Protein AF-A0A4Q9PDJ2-F1 (afdb_monomer_lite)

Organism: NCBI:txid114155

Foldseek 3Di:
DQPDDADDPPQQDHDPDDVVVVPPDDPSVVVNCLVCVLVVQQPVDDPVLSVLVNQLSVLVSVLVVLLQDQDDDPVSLVVNLVSLVSNLVSVVCCLPPPQVVDFAWDDLVRLVVVQVVVCVVPVPDDDDSDTGTDGDCPSVDPVSVCSSCSSVCCVVPNRPPPDDPPPPPPPDDDDDDDDDDDDDDDDDDDDDDDDDD

Secondary structure (DSSP, 8-state):
-TTPPPBTTTTB----S-GGG-TT--HHHHHHHHHTSGGGTTTSS-HHHHHHHHHHHHHHHHHHHHTT-SS--HHHHHHHHHHHHHHHHHHHHIIIIIGGGS--B--HHHHHHHHHHHHHH-TT-----SPPB----GGGSHHHHTTTTHHHHHHHH--TT------------------------------------

Structure (mmCIF, N/CA/C/O backbone):
data_AF-A0A4Q9PDJ2-F1
#
_entry.id   AF-A0A4Q9PDJ2-F1
#
loop_
_atom_site.group_PDB
_atom_site.id
_atom_site.type_symbol
_atom_site.label_atom_id
_atom_site.label_alt_id
_atom_site.label_comp_id
_atom_site.label_asym_id
_atom_site.label_entity_id
_atom_site.label_seq_id
_atom_site.pdbx_PDB_ins_code
_atom_site.Cartn_x
_atom_site.Cartn_y
_atom_site.Cartn_z
_atom_site.occupancy
_atom_site.B_iso_or_equiv
_atom_site.auth_seq_id
_atom_site.auth_comp_id
_atom_site.auth_asym_id
_atom_site.auth_atom_id
_atom_site.pdbx_PDB_model_num
ATOM 1 N N . MET A 1 1 ? 5.849 -10.026 12.844 1.00 73.69 1 MET A N 1
ATOM 2 C CA . MET A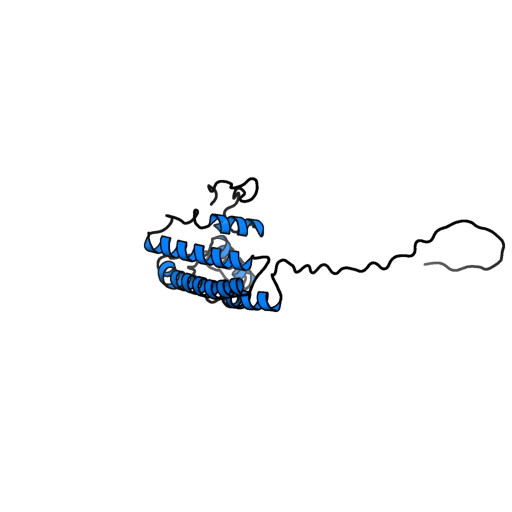 1 1 ? 7.137 -9.292 12.703 1.00 73.69 1 MET A CA 1
ATOM 3 C C . MET A 1 1 ? 8.138 -9.390 13.869 1.00 73.69 1 MET A C 1
ATOM 5 O O . MET A 1 1 ? 9.275 -9.688 13.561 1.00 73.69 1 MET A O 1
ATOM 9 N N . ARG A 1 2 ? 7.842 -9.195 15.174 1.00 77.25 2 ARG A N 1
ATOM 10 C CA . ARG A 1 2 ? 8.907 -9.245 16.233 1.00 77.25 2 ARG A CA 1
ATOM 11 C C . ARG A 1 2 ? 9.742 -10.546 16.314 1.00 77.25 2 ARG A C 1
ATOM 13 O O . ARG A 1 2 ? 10.834 -10.524 16.876 1.00 77.25 2 ARG A O 1
ATOM 20 N N . ARG A 1 3 ? 9.218 -11.664 15.795 1.00 78.81 3 ARG A N 1
ATOM 21 C CA . ARG A 1 3 ? 9.903 -12.969 15.668 1.00 78.81 3 ARG A CA 1
ATOM 22 C C . ARG A 1 3 ? 10.567 -13.198 14.295 1.00 78.81 3 ARG A C 1
ATOM 24 O O . ARG A 1 3 ? 11.132 -14.261 14.089 1.00 78.81 3 ARG A O 1
ATOM 31 N N . MET A 1 4 ? 10.482 -12.240 13.368 1.00 78.94 4 MET A N 1
ATOM 32 C CA . MET A 1 4 ? 11.114 -12.336 12.048 1.00 78.94 4 MET A CA 1
ATOM 33 C C . MET A 1 4 ? 12.642 -12.391 12.231 1.00 78.94 4 MET A C 1
ATOM 35 O O . MET A 1 4 ? 13.174 -11.528 12.942 1.00 78.94 4 MET A O 1
ATOM 39 N N . PRO A 1 5 ? 13.346 -13.382 11.656 1.00 75.94 5 PRO A N 1
ATOM 40 C CA . PRO A 1 5 ? 14.799 -13.453 11.741 1.00 75.94 5 PRO A CA 1
ATOM 41 C C . PRO A 1 5 ? 15.466 -12.293 10.990 1.00 75.94 5 PRO A C 1
ATOM 43 O O . PRO A 1 5 ? 14.878 -11.651 10.119 1.00 75.94 5 PRO A O 1
ATOM 46 N N . THR A 1 6 ? 16.715 -12.011 11.350 1.00 78.50 6 THR A N 1
ATOM 47 C CA . THR A 1 6 ? 17.554 -11.022 10.663 1.00 78.50 6 THR A CA 1
ATOM 48 C C . THR A 1 6 ? 18.155 -11.618 9.395 1.00 78.50 6 THR A C 1
ATOM 50 O O . THR A 1 6 ? 18.742 -12.697 9.457 1.00 78.50 6 THR A O 1
ATOM 53 N N . PHE A 1 7 ? 18.075 -10.900 8.274 1.00 71.81 7 PHE A N 1
ATOM 54 C CA . PHE A 1 7 ? 18.580 -11.354 6.974 1.00 71.81 7 PHE A CA 1
ATOM 55 C C . PHE A 1 7 ? 19.683 -10.443 6.425 1.00 71.81 7 PHE A C 1
ATOM 57 O O . PHE A 1 7 ? 19.578 -9.210 6.431 1.00 71.81 7 PHE A O 1
ATOM 64 N N . GLY A 1 8 ? 20.727 -11.078 5.885 1.00 69.56 8 GLY A N 1
ATOM 65 C CA . GLY A 1 8 ? 21.950 -10.413 5.439 1.00 69.56 8 GLY A CA 1
ATOM 66 C C . GLY A 1 8 ? 22.776 -9.856 6.604 1.00 69.56 8 GLY A C 1
ATOM 67 O O . GLY A 1 8 ? 22.317 -9.788 7.741 1.00 69.56 8 GLY A O 1
ATOM 68 N N . ARG A 1 9 ? 24.014 -9.431 6.324 1.00 63.12 9 ARG A N 1
ATOM 69 C CA . ARG A 1 9 ? 24.933 -8.953 7.375 1.00 63.12 9 ARG A CA 1
ATOM 70 C C . ARG A 1 9 ? 24.517 -7.616 8.002 1.00 63.12 9 ARG A C 1
ATOM 72 O O . ARG A 1 9 ? 25.015 -7.290 9.071 1.00 63.12 9 ARG A O 1
ATOM 79 N N . ASP A 1 10 ? 23.617 -6.870 7.351 1.00 62.50 10 ASP A N 1
ATOM 80 C CA . ASP A 1 10 ? 23.038 -5.642 7.918 1.00 62.50 10 ASP A CA 1
ATOM 81 C C . ASP A 1 10 ? 21.692 -5.174 7.301 1.00 62.50 10 ASP A C 1
ATOM 83 O O . ASP A 1 10 ? 21.188 -4.108 7.655 1.00 62.50 10 ASP A O 1
ATOM 87 N N . ARG A 1 11 ? 21.095 -5.926 6.353 1.00 68.94 11 ARG A N 1
ATOM 88 C CA . ARG A 1 11 ? 19.958 -5.437 5.537 1.00 68.94 11 ARG A CA 1
ATOM 89 C C . ARG A 1 11 ? 18.618 -5.479 6.278 1.00 68.94 11 ARG A C 1
ATOM 91 O O . ARG A 1 11 ? 17.866 -4.513 6.204 1.00 68.94 11 ARG A O 1
ATOM 98 N N . ILE A 1 12 ? 18.313 -6.571 6.981 1.00 75.69 12 ILE A N 1
ATOM 99 C CA . ILE A 1 12 ? 17.073 -6.713 7.758 1.00 75.69 12 ILE A CA 1
ATOM 100 C C . ILE A 1 12 ? 17.442 -6.892 9.229 1.00 75.69 12 ILE A C 1
ATOM 102 O O . ILE A 1 12 ? 17.858 -7.969 9.659 1.00 75.69 12 ILE A O 1
ATOM 106 N N . ARG A 1 13 ? 17.319 -5.804 9.994 1.00 74.88 13 ARG A N 1
ATOM 107 C CA . ARG A 1 13 ? 17.637 -5.745 11.428 1.00 74.88 13 ARG A CA 1
ATOM 108 C C . ARG A 1 13 ? 16.438 -6.171 12.285 1.00 74.88 13 ARG A C 1
ATOM 110 O O . ARG A 1 13 ? 15.293 -6.138 11.846 1.00 74.88 13 ARG A O 1
ATOM 117 N N . ARG A 1 14 ? 16.701 -6.560 13.537 1.00 76.50 14 ARG A N 1
ATOM 118 C CA . ARG A 1 14 ? 15.672 -7.035 14.477 1.00 76.50 14 ARG A CA 1
ATOM 119 C C . ARG A 1 14 ? 14.636 -5.942 14.772 1.00 76.50 14 ARG A C 1
ATOM 121 O O . ARG A 1 14 ? 14.984 -4.870 15.262 1.00 76.50 14 ARG A O 1
ATOM 128 N N . PHE A 1 15 ? 13.356 -6.249 14.573 1.00 77.75 15 PHE A N 1
ATOM 129 C CA . PHE A 1 15 ? 12.250 -5.346 14.901 1.00 77.75 15 PHE A CA 1
ATOM 130 C C . PHE A 1 15 ? 12.016 -5.261 16.421 1.00 77.75 15 PHE A C 1
ATOM 132 O O . PHE A 1 15 ? 11.252 -6.036 16.997 1.00 77.75 15 PHE A O 1
ATOM 139 N N . TRP A 1 16 ? 12.687 -4.313 17.083 1.00 70.00 16 TRP A N 1
ATOM 140 C CA . TRP A 1 16 ? 12.614 -4.106 18.539 1.00 70.00 16 TRP A CA 1
ATOM 141 C C . TRP A 1 16 ? 11.273 -3.549 19.036 1.00 70.00 16 TRP A C 1
ATOM 143 O O . TRP A 1 16 ? 10.887 -3.775 20.184 1.00 70.00 16 TRP A O 1
ATOM 153 N N . HIS A 1 17 ? 10.563 -2.791 18.203 1.00 74.44 17 HIS A N 1
ATOM 154 C CA . HIS A 1 17 ? 9.313 -2.129 18.575 1.00 74.44 17 HIS A CA 1
ATOM 155 C C . HIS A 1 17 ? 8.079 -2.892 18.072 1.00 74.44 17 HIS A C 1
ATOM 157 O O . HIS A 1 17 ? 8.168 -3.919 17.403 1.00 74.44 17 HIS A O 1
ATOM 163 N N . ASP A 1 18 ? 6.892 -2.451 18.485 1.00 78.06 18 ASP A N 1
ATOM 164 C CA . ASP A 1 18 ? 5.643 -2.938 17.898 1.00 78.06 18 ASP A CA 1
ATOM 165 C C . ASP A 1 18 ? 5.356 -2.166 16.603 1.00 78.06 18 ASP A C 1
ATOM 167 O O . ASP A 1 18 ? 5.119 -0.956 16.640 1.00 78.06 18 ASP A O 1
ATOM 171 N N . VAL A 1 19 ? 5.372 -2.877 15.475 1.00 78.69 19 VAL A N 1
ATOM 172 C CA . VAL A 1 19 ? 5.123 -2.338 14.130 1.00 78.69 19 VAL A CA 1
ATOM 173 C C . VAL A 1 19 ? 3.732 -1.704 14.028 1.00 78.69 19 VAL A C 1
ATOM 175 O O . VAL A 1 19 ? 3.587 -0.644 13.422 1.00 78.69 19 VAL A O 1
ATOM 178 N N . SER A 1 20 ? 2.725 -2.282 14.694 1.00 76.56 20 SER A N 1
ATOM 179 C CA . SER A 1 20 ? 1.362 -1.735 14.706 1.00 76.56 20 SER A CA 1
ATOM 180 C C . SER A 1 20 ? 1.287 -0.380 15.421 1.00 76.56 20 SER A C 1
ATOM 182 O O . SER A 1 20 ? 0.503 0.484 15.036 1.00 76.56 20 SER A O 1
ATOM 184 N N . SER A 1 21 ? 2.159 -0.149 16.410 1.00 76.81 21 SER A N 1
ATOM 185 C CA . SER A 1 21 ? 2.186 1.095 17.189 1.00 76.81 21 SER A CA 1
ATOM 186 C C . SER A 1 21 ? 2.774 2.293 16.435 1.00 76.81 21 SER A C 1
ATOM 188 O O . SER A 1 21 ? 2.533 3.432 16.836 1.00 76.81 21 SER A O 1
ATOM 190 N N . ARG A 1 22 ? 3.570 2.044 15.381 1.00 73.25 22 ARG A N 1
ATOM 191 C CA . ARG A 1 22 ? 4.246 3.038 14.518 1.00 73.25 22 ARG A CA 1
ATOM 192 C C . ARG A 1 22 ? 5.061 4.125 15.252 1.00 73.25 22 ARG A C 1
ATOM 194 O O . ARG A 1 22 ? 5.320 5.196 14.707 1.00 73.25 22 ARG A O 1
ATOM 201 N N . LYS A 1 23 ? 5.496 3.869 16.491 1.00 77.25 23 LYS A N 1
ATOM 202 C CA . LYS A 1 23 ? 6.283 4.818 17.302 1.00 77.25 23 LYS A CA 1
ATOM 203 C C . LYS A 1 23 ? 7.769 4.770 16.934 1.00 77.25 23 LYS A C 1
ATOM 205 O O . LYS A 1 23 ? 8.359 3.695 16.938 1.00 77.25 23 LYS A O 1
ATOM 210 N N . ARG A 1 24 ? 8.375 5.950 16.729 1.00 72.81 24 ARG A N 1
ATOM 211 C CA . ARG A 1 24 ? 9.826 6.154 16.501 1.00 72.81 24 ARG A CA 1
ATOM 212 C C . ARG A 1 24 ? 10.408 5.377 15.302 1.00 72.81 24 ARG A C 1
ATOM 214 O O . ARG A 1 24 ? 11.541 4.920 15.370 1.00 72.81 24 ARG A O 1
ATOM 221 N N . LEU A 1 25 ? 9.643 5.246 14.218 1.00 79.31 25 LEU A N 1
ATOM 222 C CA . LEU A 1 25 ? 10.113 4.635 12.970 1.00 79.31 25 LEU A CA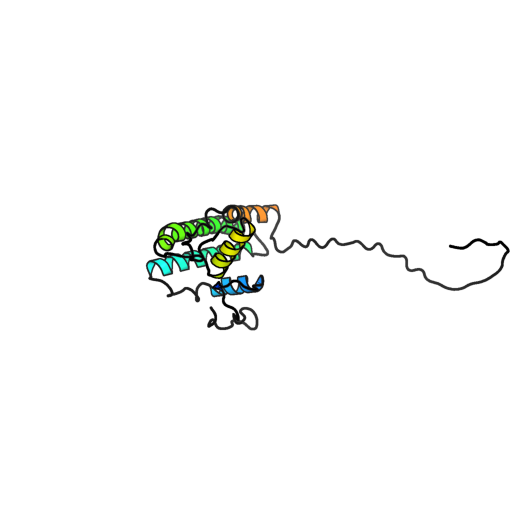 1
ATOM 223 C C . LEU A 1 25 ? 10.933 5.628 12.134 1.00 79.31 25 LEU A C 1
ATOM 225 O O . LEU A 1 25 ? 10.476 6.744 11.879 1.00 79.31 25 LEU A O 1
ATOM 229 N N . ALA A 1 26 ? 12.104 5.206 11.666 1.00 80.31 26 ALA A N 1
ATOM 230 C CA . ALA A 1 26 ? 12.892 5.883 10.642 1.00 80.31 26 ALA A CA 1
ATOM 231 C C . ALA A 1 26 ? 12.537 5.361 9.235 1.00 80.31 26 ALA A C 1
ATOM 233 O O . ALA A 1 26 ? 11.981 4.275 9.083 1.00 80.31 26 ALA A O 1
ATOM 234 N N . ALA A 1 27 ? 12.922 6.091 8.181 1.00 75.62 27 ALA A N 1
ATOM 235 C CA . ALA A 1 27 ? 12.670 5.691 6.788 1.00 75.62 27 ALA A CA 1
ATOM 236 C C . ALA A 1 27 ? 13.175 4.267 6.454 1.00 75.62 27 ALA A C 1
ATOM 238 O O . ALA A 1 27 ? 12.505 3.520 5.746 1.00 75.62 27 ALA A O 1
ATOM 239 N N . ARG A 1 28 ? 14.317 3.861 7.032 1.00 77.81 28 ARG A N 1
ATOM 240 C CA . ARG A 1 28 ? 14.905 2.520 6.846 1.00 77.81 28 ARG A CA 1
ATOM 241 C C . ARG A 1 28 ? 14.057 1.393 7.451 1.00 77.81 28 ARG A C 1
ATOM 243 O O . ARG A 1 28 ? 14.111 0.271 6.960 1.00 77.81 28 ARG A O 1
ATOM 250 N N . ASP A 1 29 ? 13.271 1.679 8.491 1.00 82.38 29 ASP A N 1
ATOM 251 C CA . ASP A 1 29 ? 12.411 0.672 9.123 1.00 82.38 29 ASP A CA 1
ATOM 252 C C . ASP A 1 29 ? 11.228 0.323 8.210 1.00 82.38 29 ASP A C 1
ATOM 254 O O . ASP A 1 29 ? 10.851 -0.841 8.116 1.00 82.38 29 ASP A O 1
ATOM 258 N N . TYR A 1 30 ? 10.693 1.307 7.473 1.00 80.25 30 TYR A N 1
ATOM 259 C CA . TYR A 1 30 ? 9.653 1.079 6.464 1.00 80.25 30 TYR A CA 1
ATOM 260 C C . TYR A 1 30 ? 10.153 0.213 5.300 1.00 80.25 30 TYR A C 1
ATOM 262 O O . TYR A 1 30 ? 9.441 -0.693 4.878 1.00 80.25 30 TYR A O 1
ATOM 270 N N . GLU A 1 31 ? 11.388 0.421 4.835 1.00 81.12 31 GLU A N 1
ATOM 271 C CA . GLU A 1 31 ? 12.023 -0.469 3.854 1.00 81.12 31 GLU A CA 1
ATOM 272 C C . GLU A 1 31 ? 12.166 -1.903 4.392 1.00 81.12 31 GLU A C 1
ATOM 274 O O . GLU A 1 31 ? 11.792 -2.857 3.712 1.00 81.12 31 GLU A O 1
ATOM 279 N N . ALA A 1 32 ? 12.623 -2.070 5.637 1.00 83.31 32 ALA A N 1
ATOM 280 C CA . ALA A 1 32 ? 12.712 -3.388 6.262 1.00 83.31 32 ALA A CA 1
ATOM 281 C C . ALA A 1 32 ? 11.331 -4.056 6.445 1.00 83.31 32 ALA A C 1
ATOM 283 O O . ALA A 1 32 ? 11.226 -5.275 6.294 1.00 83.31 32 ALA A O 1
ATOM 284 N N . PHE A 1 33 ? 10.265 -3.293 6.721 1.00 85.19 33 PHE A N 1
ATOM 285 C CA . PHE A 1 33 ? 8.898 -3.827 6.736 1.00 85.19 33 PHE A CA 1
ATOM 286 C C . PHE A 1 33 ? 8.462 -4.296 5.351 1.00 85.19 33 PHE A C 1
ATOM 288 O O . PHE A 1 33 ? 7.988 -5.420 5.249 1.00 85.19 33 PHE A O 1
ATOM 295 N N . LEU A 1 34 ? 8.658 -3.495 4.297 1.00 82.06 34 LEU A N 1
ATOM 296 C CA . LEU A 1 34 ? 8.269 -3.858 2.927 1.00 82.06 34 LEU A CA 1
ATOM 297 C C . LEU A 1 34 ? 8.963 -5.144 2.455 1.00 82.06 34 LEU A C 1
ATOM 299 O O . LEU A 1 34 ? 8.301 -6.029 1.926 1.00 82.06 34 LEU A O 1
ATOM 303 N N . ILE A 1 35 ? 10.261 -5.308 2.732 1.00 82.50 35 ILE A N 1
ATOM 304 C CA . ILE A 1 35 ? 11.008 -6.528 2.369 1.00 82.50 35 ILE A CA 1
ATOM 305 C C . ILE A 1 35 ? 10.530 -7.763 3.168 1.00 82.50 35 ILE A C 1
ATOM 307 O O . ILE A 1 35 ? 10.692 -8.891 2.715 1.00 82.50 35 ILE A O 1
ATOM 311 N N . THR A 1 36 ? 9.929 -7.577 4.349 1.00 86.38 36 THR A N 1
ATOM 312 C CA . THR A 1 36 ? 9.467 -8.677 5.224 1.00 86.38 36 THR A CA 1
ATOM 313 C C . THR A 1 36 ? 7.946 -8.824 5.300 1.00 86.38 36 THR A C 1
ATOM 315 O O . THR A 1 36 ? 7.458 -9.572 6.148 1.00 86.38 36 THR A O 1
ATOM 318 N N . ILE A 1 37 ? 7.183 -8.117 4.457 1.00 86.81 37 ILE A N 1
ATOM 319 C CA . ILE A 1 37 ? 5.728 -8.013 4.622 1.00 86.81 37 ILE A CA 1
ATOM 320 C C . ILE A 1 37 ? 5.006 -9.313 4.250 1.00 86.81 37 ILE A C 1
ATOM 322 O O . ILE A 1 37 ? 4.190 -9.780 5.036 1.00 86.81 37 ILE A O 1
ATOM 326 N N . MET A 1 38 ? 5.359 -9.940 3.124 1.00 87.50 38 MET A N 1
ATOM 327 C CA . MET A 1 38 ? 4.703 -11.158 2.626 1.00 87.50 38 MET A CA 1
ATOM 328 C C . MET A 1 38 ? 4.811 -12.338 3.621 1.00 87.50 38 MET A C 1
ATOM 330 O O . MET A 1 38 ? 3.774 -12.738 4.148 1.00 87.50 38 MET A O 1
ATOM 334 N N . PRO A 1 39 ? 6.010 -12.804 4.044 1.00 87.56 39 PRO A N 1
ATOM 335 C CA . PRO A 1 39 ? 6.142 -13.891 5.031 1.00 87.56 39 PRO A CA 1
ATOM 336 C C . PRO A 1 39 ? 5.763 -13.481 6.472 1.00 87.56 39 PRO A C 1
ATOM 338 O O . PRO A 1 39 ? 6.012 -14.216 7.428 1.00 87.56 39 PRO A O 1
ATOM 341 N N . ALA A 1 40 ? 5.225 -12.273 6.677 1.00 87.19 40 ALA A N 1
ATOM 342 C CA . ALA A 1 40 ? 4.627 -11.848 7.942 1.00 87.19 40 ALA A CA 1
ATOM 343 C C . ALA A 1 40 ? 3.086 -11.869 7.928 1.00 87.19 40 ALA A C 1
ATOM 345 O O . ALA A 1 40 ? 2.501 -11.621 8.986 1.00 87.19 40 ALA A O 1
ATOM 346 N N . TYR A 1 41 ? 2.474 -12.125 6.766 1.00 86.31 41 TYR A N 1
ATOM 347 C CA . TYR A 1 41 ? 1.026 -12.200 6.539 1.00 86.31 41 TYR A CA 1
ATOM 348 C C . TYR A 1 41 ? 0.580 -13.527 5.904 1.00 86.31 41 TYR A C 1
ATOM 350 O O . TYR A 1 41 ? -0.580 -13.869 6.052 1.00 86.31 41 TYR A O 1
ATOM 358 N N . GLU A 1 42 ? 1.477 -14.273 5.257 1.00 87.94 42 GLU A N 1
ATOM 359 C CA . GLU A 1 42 ? 1.238 -15.631 4.745 1.00 87.94 42 GLU A CA 1
ATOM 360 C C . GLU A 1 42 ? 0.657 -16.564 5.829 1.00 87.94 42 GLU A C 1
ATOM 362 O O . GLU A 1 42 ? 1.267 -16.759 6.887 1.00 87.94 42 GLU A O 1
ATOM 367 N N . GLY A 1 43 ? -0.528 -17.127 5.574 1.00 86.62 43 GLY A N 1
ATOM 368 C CA . GLY A 1 43 ? -1.245 -18.015 6.492 1.00 86.62 43 GLY A CA 1
ATOM 369 C C . GLY A 1 43 ? -1.791 -17.332 7.753 1.00 86.62 43 GLY A C 1
ATOM 370 O O . GLY A 1 43 ? -1.954 -17.994 8.781 1.00 86.62 43 GLY A O 1
ATOM 371 N N . LEU A 1 44 ? -2.028 -16.016 7.718 1.00 89.38 44 LEU A N 1
ATOM 372 C CA . LEU A 1 44 ? -2.550 -15.240 8.851 1.00 89.38 44 LEU A CA 1
ATOM 373 C C . LEU A 1 44 ? -4.080 -15.108 8.830 1.00 89.38 44 LEU A C 1
ATOM 375 O O . LEU A 1 44 ? -4.680 -14.869 9.882 1.00 89.38 44 LEU A O 1
ATOM 379 N N . LEU A 1 45 ? -4.698 -15.218 7.653 1.00 89.12 45 LEU A N 1
ATOM 380 C CA . LEU A 1 45 ? -6.132 -15.050 7.421 1.00 89.12 45 LEU A CA 1
ATOM 381 C C . LEU A 1 45 ? -6.762 -16.332 6.854 1.00 89.12 45 LEU A C 1
ATOM 383 O O . LEU A 1 45 ? -6.080 -17.295 6.506 1.00 89.12 45 LEU A O 1
ATOM 387 N N . ASP A 1 46 ? -8.090 -16.339 6.748 1.00 90.12 46 ASP A N 1
ATOM 388 C CA . ASP A 1 46 ? -8.807 -17.387 6.024 1.00 90.12 46 ASP A CA 1
ATOM 389 C C . ASP A 1 46 ? -8.419 -17.351 4.537 1.00 90.12 46 ASP A C 1
ATOM 391 O O . ASP A 1 46 ? -8.314 -16.275 3.949 1.00 90.12 46 ASP A O 1
ATOM 395 N N . LEU A 1 47 ? -8.253 -18.519 3.907 1.00 84.56 47 LEU A N 1
ATOM 396 C CA . LEU A 1 47 ? -7.693 -18.687 2.553 1.00 84.56 47 LEU A CA 1
ATOM 397 C C . LEU A 1 47 ? -8.116 -17.634 1.489 1.00 84.56 47 LEU A C 1
ATOM 399 O O . LEU A 1 47 ? -7.227 -17.108 0.817 1.00 84.56 47 LEU A O 1
ATOM 403 N N . PRO A 1 48 ? -9.409 -17.274 1.305 1.00 85.50 48 PRO A N 1
ATOM 404 C CA . PRO A 1 48 ? -9.802 -16.269 0.307 1.00 85.50 48 PRO A CA 1
ATOM 405 C C . PRO A 1 48 ? -9.403 -14.823 0.664 1.00 85.50 48 PRO A C 1
ATOM 407 O O . PRO A 1 48 ? -9.317 -13.976 -0.225 1.00 85.50 48 PRO A O 1
ATOM 410 N N . ASP A 1 49 ? -9.194 -14.508 1.944 1.00 90.75 49 ASP A N 1
ATOM 411 C CA . ASP A 1 49 ? -8.637 -13.223 2.386 1.00 90.75 49 ASP A CA 1
ATOM 412 C C . ASP A 1 49 ? -7.106 -13.228 2.371 1.00 90.75 49 ASP A C 1
ATOM 414 O O . ASP A 1 49 ? -6.508 -12.224 1.989 1.00 90.75 49 ASP A O 1
ATOM 418 N N . ASP A 1 50 ? -6.478 -14.351 2.728 1.00 92.38 50 ASP A N 1
ATOM 419 C CA . ASP A 1 50 ? -5.019 -14.502 2.738 1.00 92.38 50 ASP A CA 1
ATOM 420 C C . ASP A 1 50 ? -4.434 -14.287 1.333 1.00 92.38 50 ASP A C 1
ATOM 422 O O . ASP A 1 50 ? -3.542 -13.457 1.163 1.00 92.38 50 ASP A O 1
ATOM 426 N N . GLN A 1 51 ? -5.031 -14.907 0.303 1.00 92.38 51 GLN A N 1
ATOM 427 C CA . GLN A 1 51 ? -4.659 -14.676 -1.100 1.00 92.38 51 GLN A CA 1
ATOM 428 C C . GLN A 1 51 ? -4.868 -13.211 -1.519 1.00 92.38 51 GLN A C 1
ATOM 430 O O . GLN A 1 51 ? -3.959 -12.590 -2.063 1.00 92.38 51 GLN A O 1
ATOM 435 N N . THR A 1 52 ? -6.028 -12.621 -1.200 1.00 94.00 52 THR A N 1
ATOM 436 C CA . THR A 1 52 ? -6.343 -11.222 -1.561 1.00 94.00 52 THR A CA 1
ATOM 437 C C . THR A 1 52 ? -5.357 -10.235 -0.918 1.00 94.00 52 THR A C 1
ATOM 439 O O . THR A 1 52 ? -5.018 -9.205 -1.506 1.00 94.00 52 THR A O 1
ATOM 442 N N . VAL A 1 53 ? -4.869 -10.540 0.288 1.00 93.81 53 VAL A N 1
ATOM 443 C CA . VAL A 1 53 ? -3.827 -9.765 0.970 1.00 93.81 53 VAL A CA 1
ATOM 444 C C . VAL A 1 53 ? -2.437 -10.054 0.397 1.00 93.81 53 VAL A C 1
ATOM 446 O O . VAL A 1 53 ? -1.660 -9.113 0.249 1.00 93.81 53 VAL A O 1
ATOM 449 N N . ALA A 1 54 ? -2.117 -11.295 0.028 1.00 93.25 54 ALA A N 1
ATOM 450 C CA . ALA A 1 54 ? -0.851 -11.643 -0.617 1.00 93.25 54 ALA A CA 1
ATOM 451 C C . ALA A 1 54 ? -0.681 -10.925 -1.969 1.00 93.25 54 ALA A C 1
ATOM 453 O O . ALA A 1 54 ? 0.352 -10.288 -2.185 1.00 93.25 54 ALA A O 1
ATOM 454 N N . ASP A 1 55 ? -1.712 -10.934 -2.819 1.00 93.94 55 ASP A N 1
ATOM 455 C CA . ASP A 1 55 ? -1.729 -10.255 -4.122 1.00 93.94 55 ASP A CA 1
ATOM 456 C C . ASP A 1 55 ? -1.575 -8.731 -3.961 1.00 93.94 55 ASP A C 1
ATOM 458 O O . ASP A 1 55 ? -0.752 -8.093 -4.620 1.00 93.94 55 ASP A O 1
ATOM 462 N N . LEU A 1 56 ? -2.305 -8.141 -3.005 1.00 94.81 56 LEU A N 1
ATOM 463 C CA . LEU A 1 56 ? -2.169 -6.732 -2.627 1.00 94.81 56 LEU A CA 1
ATOM 464 C C . LEU A 1 56 ? -0.743 -6.382 -2.172 1.00 94.81 56 LEU A C 1
ATOM 466 O O . LEU A 1 56 ? -0.202 -5.341 -2.556 1.00 94.81 56 LEU A O 1
ATOM 470 N N . LEU A 1 57 ? -0.148 -7.210 -1.312 1.00 93.56 57 LEU A N 1
ATOM 471 C CA . LEU A 1 57 ? 1.198 -6.985 -0.791 1.00 93.56 57 LEU A CA 1
ATOM 472 C C . LEU A 1 57 ? 2.259 -7.140 -1.884 1.00 93.56 57 LEU A C 1
ATOM 474 O O . LEU A 1 57 ? 3.226 -6.375 -1.884 1.00 93.56 57 LEU A O 1
ATOM 478 N N . PHE A 1 58 ? 2.058 -8.069 -2.820 1.00 93.81 58 PHE A N 1
ATOM 479 C CA . PHE A 1 58 ? 2.904 -8.236 -3.994 1.00 93.81 58 PHE A CA 1
ATOM 480 C C . PHE A 1 58 ? 2.857 -6.998 -4.897 1.00 93.81 58 PHE A C 1
ATOM 482 O O . PHE A 1 58 ? 3.907 -6.413 -5.154 1.00 93.81 58 PHE A O 1
ATOM 489 N N . GLU A 1 59 ? 1.674 -6.522 -5.304 1.00 95.25 59 GLU A N 1
ATOM 490 C CA . GLU A 1 59 ? 1.578 -5.351 -6.192 1.00 95.25 59 GLU A CA 1
ATOM 491 C C . GLU A 1 59 ? 2.069 -4.053 -5.534 1.00 95.25 59 GLU A C 1
ATOM 493 O O . GLU A 1 59 ? 2.718 -3.231 -6.182 1.00 95.25 59 GLU A O 1
ATOM 498 N N . LEU A 1 60 ? 1.857 -3.878 -4.224 1.00 92.81 60 LEU A N 1
ATOM 499 C CA . LEU A 1 60 ? 2.455 -2.767 -3.473 1.00 92.81 60 LEU A CA 1
ATOM 500 C C . LEU A 1 60 ? 3.990 -2.842 -3.430 1.00 92.81 60 LEU A C 1
ATOM 502 O O . LEU A 1 60 ? 4.659 -1.810 -3.535 1.00 92.81 60 LEU A O 1
ATOM 506 N N . ALA A 1 61 ? 4.561 -4.040 -3.272 1.00 92.00 61 ALA A N 1
ATOM 507 C CA . ALA A 1 61 ? 6.008 -4.241 -3.281 1.00 92.00 61 ALA A CA 1
ATOM 508 C C . ALA A 1 61 ? 6.606 -4.051 -4.686 1.00 92.00 61 ALA A C 1
ATOM 510 O O . ALA A 1 61 ? 7.648 -3.407 -4.814 1.00 92.00 61 ALA A O 1
ATOM 511 N N . ASN A 1 62 ? 5.925 -4.544 -5.723 1.00 93.31 62 ASN A N 1
ATOM 512 C CA . ASN A 1 62 ? 6.259 -4.382 -7.138 1.00 93.31 62 ASN A CA 1
ATOM 513 C C . ASN A 1 62 ? 6.280 -2.893 -7.530 1.00 93.31 62 ASN A C 1
ATOM 515 O O . ASN A 1 62 ? 7.307 -2.369 -7.967 1.00 93.31 62 ASN A O 1
ATOM 519 N N . TRP A 1 63 ? 5.193 -2.168 -7.240 1.00 94.44 63 TRP A N 1
ATOM 520 C CA . TRP A 1 63 ? 5.094 -0.725 -7.470 1.00 94.44 63 TRP A CA 1
ATOM 521 C C . TRP A 1 63 ? 6.204 0.053 -6.752 1.00 94.44 63 TRP A C 1
ATOM 523 O O . TRP A 1 63 ? 6.871 0.889 -7.358 1.00 94.44 63 TRP A O 1
ATOM 533 N N . HIS A 1 64 ? 6.458 -0.250 -5.474 1.00 91.25 64 HIS A N 1
ATOM 534 C CA . HIS A 1 64 ? 7.511 0.412 -4.701 1.00 91.25 64 HIS A CA 1
ATOM 535 C C . HIS A 1 64 ? 8.929 0.066 -5.195 1.00 91.25 64 HIS A C 1
ATOM 537 O O . HIS A 1 64 ? 9.825 0.906 -5.110 1.00 91.25 64 HIS A O 1
ATOM 543 N N . ALA A 1 65 ? 9.161 -1.146 -5.708 1.00 91.31 65 ALA A N 1
ATOM 544 C CA . ALA A 1 65 ? 10.445 -1.526 -6.295 1.00 91.31 65 ALA A CA 1
ATOM 545 C C . ALA A 1 65 ? 10.736 -0.715 -7.567 1.00 91.31 65 ALA A C 1
ATOM 547 O O . ALA A 1 65 ? 11.833 -0.172 -7.699 1.00 91.31 65 ALA A O 1
ATOM 548 N N . LEU A 1 66 ? 9.736 -0.563 -8.443 1.00 93.06 66 LEU A N 1
ATOM 549 C CA . LEU A 1 66 ? 9.817 0.273 -9.645 1.00 93.06 66 LEU A CA 1
ATOM 550 C C . LEU A 1 66 ? 9.996 1.757 -9.290 1.00 93.06 66 LEU A C 1
ATOM 552 O O . LEU A 1 66 ? 10.897 2.401 -9.816 1.00 93.06 66 LEU A O 1
ATOM 556 N N . ALA A 1 67 ? 9.231 2.275 -8.322 1.00 91.19 67 ALA A N 1
ATOM 557 C CA . ALA A 1 67 ? 9.341 3.652 -7.825 1.00 91.19 67 ALA A CA 1
ATOM 558 C C . ALA A 1 67 ? 10.702 3.993 -7.174 1.00 91.19 67 ALA A C 1
ATOM 560 O O . ALA A 1 67 ? 10.976 5.161 -6.894 1.00 91.19 67 ALA A O 1
ATOM 561 N N . LYS A 1 68 ? 11.536 2.983 -6.885 1.00 88.00 68 LYS A N 1
ATOM 562 C CA . LYS A 1 68 ? 12.858 3.114 -6.251 1.00 88.00 68 LYS A CA 1
ATOM 563 C C . LYS A 1 68 ? 14.024 2.874 -7.226 1.00 88.00 68 LYS A C 1
ATOM 565 O O . LYS A 1 68 ? 15.184 2.898 -6.805 1.00 88.00 68 LYS A O 1
ATOM 570 N N . LEU A 1 69 ? 13.762 2.645 -8.515 1.00 90.94 69 LEU A N 1
ATOM 571 C CA . LEU A 1 69 ? 14.830 2.494 -9.502 1.00 90.94 69 LEU A CA 1
ATOM 572 C C . LEU A 1 69 ? 15.609 3.809 -9.671 1.00 90.94 69 LEU A C 1
ATOM 574 O O . LEU A 1 69 ? 15.044 4.885 -9.839 1.00 90.94 69 LEU A O 1
ATOM 578 N N . ARG A 1 70 ? 16.942 3.709 -9.649 1.00 89.38 70 ARG A N 1
ATOM 579 C CA . ARG A 1 70 ? 17.863 4.848 -9.851 1.00 89.38 70 ARG A CA 1
ATOM 580 C C . ARG A 1 70 ? 18.067 5.225 -11.316 1.00 89.38 70 ARG A C 1
ATOM 582 O O . ARG A 1 70 ? 18.695 6.231 -11.624 1.00 89.38 70 ARG A O 1
ATOM 589 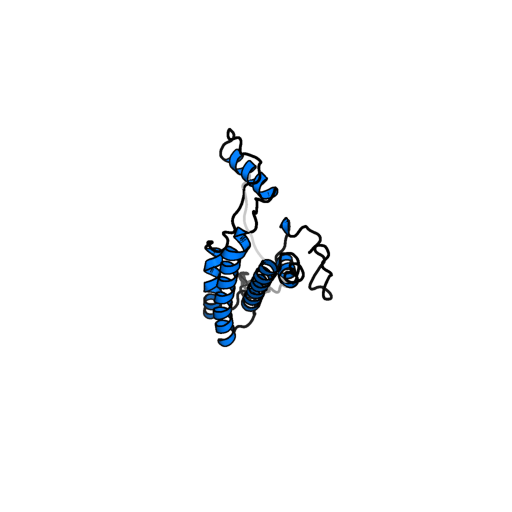N N . LEU A 1 71 ? 17.593 4.370 -12.212 1.00 90.81 71 LEU A N 1
ATOM 590 C CA . LEU A 1 71 ? 17.646 4.531 -13.651 1.00 90.81 71 LEU A CA 1
ATOM 591 C C . LEU A 1 71 ? 16.343 3.970 -14.200 1.00 90.81 71 LEU A C 1
ATOM 593 O O . LEU A 1 71 ? 16.015 2.813 -13.939 1.00 90.81 71 LEU A O 1
ATOM 597 N N . HIS A 1 72 ? 15.630 4.793 -14.956 1.00 93.75 72 HIS A N 1
ATOM 598 C CA . HIS A 1 72 ? 14.467 4.377 -15.717 1.00 93.75 72 HIS A CA 1
ATOM 599 C C . HIS A 1 72 ? 14.797 4.430 -17.209 1.00 93.75 72 HIS A C 1
ATOM 601 O O . HIS A 1 72 ? 15.438 5.365 -17.685 1.00 93.75 72 HIS A O 1
ATOM 607 N N . THR A 1 73 ? 14.342 3.417 -17.933 1.00 94.19 73 THR A N 1
ATOM 608 C CA . THR A 1 73 ? 14.191 3.410 -19.392 1.00 94.19 73 THR A CA 1
ATOM 609 C C . THR A 1 73 ? 12.707 3.486 -19.747 1.00 94.19 73 THR A C 1
ATOM 611 O O . THR A 1 73 ? 11.861 3.186 -18.900 1.00 94.19 73 THR A O 1
ATOM 614 N N . GLU A 1 74 ? 12.391 3.807 -21.003 1.00 94.38 74 GLU A N 1
ATOM 615 C CA . GLU A 1 74 ? 11.032 3.775 -21.574 1.00 94.38 74 GLU A CA 1
ATOM 616 C C . GLU A 1 74 ? 10.277 2.495 -21.165 1.00 94.38 74 GLU A C 1
ATOM 618 O O . GLU A 1 74 ? 9.237 2.560 -20.515 1.00 94.38 74 GLU A O 1
ATOM 623 N N . VAL A 1 75 ? 10.894 1.325 -21.380 1.00 96.69 75 VAL A N 1
ATOM 624 C CA . VAL A 1 75 ? 10.341 0.010 -21.004 1.00 96.69 75 VAL A CA 1
ATOM 625 C C . VAL A 1 75 ? 10.015 -0.089 -19.506 1.00 96.69 75 VAL A C 1
ATOM 627 O O . VAL A 1 75 ? 8.969 -0.616 -19.134 1.00 96.69 75 VAL A O 1
ATOM 630 N N . THR A 1 76 ? 10.875 0.421 -18.616 1.00 95.81 76 THR A N 1
ATOM 631 C CA . THR A 1 76 ? 10.576 0.404 -17.168 1.00 95.81 76 THR A CA 1
ATOM 632 C C . THR A 1 76 ? 9.500 1.411 -16.765 1.00 95.81 76 THR A C 1
ATOM 634 O O . THR A 1 76 ? 8.801 1.171 -15.782 1.00 95.81 76 THR A O 1
ATOM 637 N N . LEU A 1 77 ? 9.341 2.516 -17.502 1.00 95.94 77 LEU A N 1
ATOM 638 C CA . LEU A 1 77 ? 8.259 3.476 -17.285 1.00 95.94 77 LEU A CA 1
ATOM 639 C C . LEU A 1 77 ? 6.923 2.881 -17.737 1.00 95.94 77 LEU A C 1
ATOM 641 O O . LEU A 1 77 ? 5.959 2.961 -16.981 1.00 95.94 77 LEU A O 1
ATOM 645 N N . ASP A 1 78 ? 6.873 2.190 -18.876 1.00 97.00 78 ASP A N 1
ATOM 646 C CA . ASP A 1 78 ? 5.685 1.452 -19.324 1.00 97.00 78 ASP A CA 1
ATOM 647 C C . ASP A 1 78 ? 5.281 0.351 -18.334 1.00 97.00 78 ASP A C 1
ATOM 649 O O . ASP A 1 78 ? 4.122 0.284 -17.915 1.00 97.00 78 ASP A O 1
ATOM 653 N N . ILE A 1 79 ? 6.239 -0.457 -17.864 1.00 97.12 79 ILE A N 1
ATOM 654 C CA . ILE A 1 79 ? 5.996 -1.454 -16.807 1.00 97.12 79 ILE A CA 1
ATOM 655 C C . ILE A 1 79 ? 5.474 -0.779 -15.528 1.00 97.12 79 ILE A C 1
ATOM 657 O O . ILE A 1 79 ? 4.554 -1.295 -14.891 1.00 97.12 79 ILE A O 1
ATOM 661 N N . PHE A 1 80 ? 5.997 0.392 -15.153 1.00 96.88 80 PHE A N 1
ATOM 662 C CA . PHE A 1 80 ? 5.548 1.131 -13.970 1.00 96.88 80 PHE A CA 1
ATOM 663 C C . PHE A 1 80 ? 4.143 1.735 -14.151 1.00 96.88 80 PHE A C 1
ATOM 665 O O . PHE A 1 80 ? 3.319 1.663 -13.235 1.00 96.88 80 PHE A O 1
ATOM 672 N N . ARG A 1 81 ? 3.804 2.216 -15.354 1.00 96.94 81 ARG A N 1
ATOM 673 C CA . ARG A 1 81 ? 2.449 2.648 -15.753 1.00 96.94 81 ARG A CA 1
ATOM 674 C C . ARG A 1 81 ? 1.443 1.487 -15.729 1.00 96.94 81 ARG A C 1
ATOM 676 O O . ARG A 1 81 ? 0.288 1.696 -15.361 1.00 96.94 81 ARG A O 1
ATOM 683 N N . ILE A 1 82 ? 1.866 0.269 -16.075 1.00 97.31 82 ILE A N 1
ATOM 684 C CA . ILE A 1 82 ? 1.051 -0.958 -16.004 1.00 97.31 82 ILE A CA 1
ATOM 685 C C . ILE A 1 82 ? 0.877 -1.416 -14.546 1.00 97.31 82 ILE A C 1
ATOM 687 O O . ILE A 1 82 ? -0.251 -1.534 -14.073 1.00 97.31 82 ILE A O 1
ATOM 691 N N . THR A 1 83 ? 1.969 -1.558 -13.793 1.00 96.94 83 THR A N 1
ATOM 692 C CA . THR A 1 83 ? 1.968 -1.947 -12.367 1.00 96.94 83 THR A CA 1
ATOM 693 C C . THR A 1 83 ? 1.130 -0.996 -11.508 1.00 96.94 83 THR A C 1
ATOM 695 O O . THR A 1 83 ? 0.423 -1.424 -10.600 1.00 96.94 83 THR A O 1
ATOM 698 N N . THR A 1 84 ? 1.115 0.303 -11.823 1.00 96.81 84 THR A N 1
ATOM 699 C CA . THR A 1 84 ? 0.256 1.274 -11.120 1.00 96.81 84 THR A CA 1
ATOM 700 C C . THR A 1 84 ? -1.240 0.972 -11.294 1.00 96.81 84 THR A C 1
ATOM 702 O O . THR A 1 84 ? -2.017 1.190 -10.364 1.00 96.81 84 THR A O 1
ATOM 705 N N . LYS A 1 85 ? -1.661 0.399 -12.434 1.00 96.81 85 LYS A N 1
ATOM 706 C CA . LYS A 1 85 ? -3.045 -0.062 -12.641 1.00 96.81 85 LYS A CA 1
ATOM 707 C C . LYS A 1 85 ? -3.348 -1.296 -11.788 1.00 96.81 85 LYS A C 1
ATOM 709 O O . LYS A 1 85 ? -4.371 -1.295 -11.109 1.00 96.81 85 LYS A O 1
ATOM 714 N N . HIS A 1 86 ? -2.450 -2.284 -11.758 1.00 97.06 86 HIS A N 1
ATOM 715 C CA . HIS A 1 86 ? -2.617 -3.501 -10.950 1.00 97.06 86 HIS A CA 1
ATOM 716 C C . HIS A 1 86 ? -2.622 -3.209 -9.442 1.00 97.06 86 HIS A C 1
ATOM 718 O O . HIS A 1 86 ? -3.514 -3.671 -8.736 1.00 97.06 86 HIS A O 1
ATOM 724 N N . MET A 1 87 ? -1.743 -2.330 -8.949 1.00 96.44 87 MET A N 1
ATOM 725 C CA . MET A 1 87 ? -1.792 -1.830 -7.567 1.00 96.44 87 MET A CA 1
ATOM 726 C C . MET A 1 87 ? -3.146 -1.168 -7.242 1.00 96.44 87 MET A C 1
ATOM 728 O O . MET A 1 87 ? -3.722 -1.402 -6.176 1.00 96.44 87 MET A O 1
ATOM 732 N N . TYR A 1 88 ? -3.682 -0.343 -8.148 1.00 96.62 88 TYR A N 1
ATOM 733 C CA . TYR A 1 88 ? -4.997 0.285 -7.976 1.00 96.62 88 TYR A CA 1
ATOM 734 C C . TYR A 1 88 ? -6.164 -0.704 -8.041 1.00 96.62 88 TYR A C 1
ATOM 736 O O . TYR A 1 88 ? -7.178 -0.488 -7.377 1.00 96.62 88 TYR A O 1
ATOM 744 N N . GLU A 1 89 ? -6.043 -1.773 -8.819 1.00 96.88 89 GLU A N 1
ATOM 745 C CA . GLU A 1 89 ? -7.006 -2.870 -8.878 1.00 96.88 89 GLU A CA 1
ATOM 746 C C . GLU A 1 89 ? -6.981 -3.693 -7.584 1.00 96.88 89 GLU A C 1
ATOM 748 O O . GLU A 1 89 ? -7.992 -3.737 -6.885 1.00 96.88 89 GLU A O 1
ATOM 753 N N . ALA A 1 90 ? -5.820 -4.211 -7.175 1.00 96.44 90 ALA A N 1
ATOM 754 C CA . ALA A 1 90 ? -5.652 -4.995 -5.951 1.00 96.44 90 ALA A CA 1
ATOM 755 C C . ALA A 1 90 ? -6.133 -4.248 -4.690 1.00 96.44 90 ALA A C 1
ATOM 757 O O . ALA A 1 90 ? -6.792 -4.827 -3.824 1.00 96.44 90 ALA A O 1
ATOM 758 N N . ILE A 1 91 ? -5.895 -2.933 -4.603 1.00 96.25 91 ILE A N 1
ATOM 759 C CA . ILE A 1 91 ? -6.376 -2.102 -3.485 1.00 96.25 91 ILE A CA 1
ATOM 760 C C . ILE A 1 91 ? -7.900 -1.916 -3.500 1.00 96.25 91 ILE A C 1
ATOM 762 O O . ILE A 1 91 ? -8.506 -1.851 -2.428 1.00 96.25 91 ILE A O 1
ATOM 766 N N . ARG A 1 92 ? -8.542 -1.864 -4.676 1.00 95.94 92 ARG A N 1
ATOM 767 C CA . ARG A 1 92 ? -10.012 -1.867 -4.784 1.00 95.94 92 ARG A CA 1
ATOM 768 C C . ARG A 1 92 ? -10.578 -3.234 -4.410 1.00 95.94 92 ARG A C 1
ATOM 770 O O . ARG A 1 92 ? -11.504 -3.281 -3.605 1.00 95.94 92 ARG A O 1
ATOM 777 N N . THR A 1 93 ? -9.985 -4.320 -4.902 1.00 95.50 93 THR A N 1
ATOM 778 C CA . THR A 1 93 ? -10.357 -5.704 -4.572 1.00 95.50 93 THR A CA 1
ATOM 779 C C . THR A 1 93 ? -10.298 -5.940 -3.062 1.00 95.50 93 THR A C 1
ATOM 781 O O . THR A 1 93 ? -11.308 -6.296 -2.460 1.00 95.50 93 THR A O 1
ATOM 784 N N . PHE A 1 94 ? -9.185 -5.609 -2.403 1.00 95.06 94 PHE A N 1
ATOM 785 C CA . PHE A 1 94 ? -9.060 -5.678 -0.943 1.00 95.06 94 PHE A CA 1
ATOM 786 C C . PHE A 1 94 ? -10.073 -4.781 -0.203 1.00 95.06 94 PHE A C 1
ATOM 788 O O . PHE A 1 94 ? -10.643 -5.190 0.813 1.00 95.06 94 PHE A O 1
ATOM 795 N N . ALA A 1 95 ? -10.342 -3.570 -0.705 1.00 95.19 95 ALA A N 1
ATOM 796 C CA . ALA A 1 95 ? -11.321 -2.657 -0.108 1.00 95.19 95 ALA A CA 1
ATOM 797 C C . ALA A 1 95 ? -12.7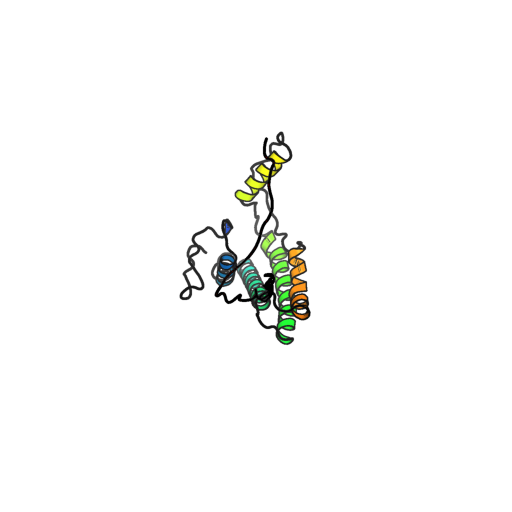79 -3.135 -0.241 1.00 95.19 95 ALA A C 1
ATOM 799 O O . ALA A 1 95 ? -13.594 -2.834 0.630 1.00 95.19 95 ALA A O 1
ATOM 800 N N . GLN A 1 96 ? -13.111 -3.862 -1.311 1.00 94.06 96 GLN A N 1
ATOM 801 C CA . GLN A 1 96 ? -14.469 -4.325 -1.619 1.00 94.06 96 GLN A CA 1
ATOM 802 C C . GLN A 1 96 ? -14.750 -5.746 -1.121 1.00 94.06 96 GLN A C 1
ATOM 804 O O . GLN A 1 96 ? -15.870 -6.031 -0.710 1.00 94.06 96 GLN A O 1
ATOM 809 N N . GLN A 1 97 ? -13.755 -6.634 -1.145 1.00 92.69 97 GLN A N 1
ATOM 810 C CA . GLN A 1 97 ? -13.926 -8.054 -0.834 1.00 92.69 97 GLN A CA 1
ATOM 811 C C . GLN A 1 97 ? -13.462 -8.404 0.582 1.00 92.69 97 GLN A C 1
ATOM 813 O O . GLN A 1 97 ? -14.166 -9.127 1.282 1.00 92.69 97 GLN A O 1
ATOM 818 N N . THR A 1 98 ? -12.302 -7.911 1.025 1.00 93.19 98 THR A N 1
ATOM 819 C CA . THR A 1 98 ? -11.716 -8.262 2.336 1.00 93.19 98 THR A CA 1
ATOM 820 C C . THR A 1 98 ? -12.161 -7.312 3.442 1.00 93.19 98 THR A C 1
ATOM 822 O O . THR A 1 98 ? -12.667 -7.749 4.474 1.00 93.19 98 THR A O 1
ATOM 825 N N . CYS A 1 99 ? -12.047 -5.996 3.239 1.00 92.94 99 CYS A N 1
ATOM 826 C CA . CYS A 1 99 ? -12.355 -5.010 4.282 1.00 92.94 99 CYS A CA 1
ATOM 827 C C . CYS A 1 99 ? -13.765 -5.135 4.905 1.00 92.94 99 CYS A C 1
ATOM 829 O O . CYS A 1 99 ? -13.862 -4.954 6.120 1.00 92.94 99 CYS A O 1
ATOM 831 N N . PRO A 1 100 ? -14.849 -5.467 4.168 1.00 92.44 100 PRO A N 1
ATOM 832 C CA . PRO A 1 100 ? -16.175 -5.625 4.772 1.00 92.44 100 PRO A CA 1
ATOM 833 C C . PRO A 1 100 ? -16.308 -6.823 5.725 1.00 92.44 100 PRO A C 1
ATOM 835 O O . PRO A 1 100 ? -17.180 -6.797 6.592 1.00 92.44 100 PRO A O 1
ATOM 838 N N . ARG A 1 101 ? -15.446 -7.847 5.610 1.00 91.56 101 ARG A N 1
ATOM 839 C CA . ARG A 1 101 ? -15.455 -9.028 6.496 1.00 91.56 101 ARG A CA 1
ATOM 840 C C . ARG A 1 101 ? -14.909 -8.724 7.899 1.00 91.56 101 ARG A C 1
ATOM 842 O O . ARG A 1 101 ? -15.282 -9.398 8.857 1.00 91.56 101 ARG A O 1
ATOM 849 N N . TYR A 1 102 ? -14.077 -7.688 8.057 1.00 90.00 102 TYR A N 1
ATOM 850 C CA . TYR A 1 102 ? -13.342 -7.416 9.299 1.00 90.00 102 TYR A CA 1
ATOM 851 C C . TYR A 1 102 ? -13.716 -6.071 9.949 1.00 90.00 102 TYR A C 1
ATOM 853 O O . TYR A 1 102 ? -13.338 -4.995 9.487 1.00 90.00 102 TYR A O 1
ATOM 861 N N . GLN A 1 103 ? -14.395 -6.110 11.104 1.00 90.00 103 GLN A N 1
ATOM 862 C CA . GLN A 1 103 ? -14.765 -4.901 11.860 1.00 90.00 103 GLN A CA 1
ATOM 863 C C . GLN A 1 103 ? -13.553 -4.252 12.566 1.00 90.00 103 GLN A C 1
ATOM 865 O O . GLN A 1 103 ? -13.295 -4.493 13.750 1.00 90.00 103 GLN A O 1
ATOM 870 N N . THR A 1 104 ? -12.832 -3.370 11.868 1.00 91.00 104 THR A N 1
ATOM 871 C CA . THR A 1 104 ? -11.702 -2.621 12.451 1.00 91.00 104 THR A CA 1
ATOM 872 C C . THR A 1 104 ? -12.156 -1.460 13.354 1.00 91.00 104 THR A C 1
ATOM 874 O O . THR A 1 104 ? -13.258 -0.923 13.211 1.00 91.00 104 THR A O 1
ATOM 877 N N . LYS A 1 105 ? -11.314 -1.070 14.325 1.00 92.19 105 LYS A N 1
ATOM 878 C CA . LYS A 1 105 ? -11.590 -0.016 15.325 1.00 92.19 105 LYS A CA 1
ATOM 879 C C . LYS A 1 105 ? -10.332 0.807 15.601 1.00 92.19 105 LYS A C 1
ATOM 881 O O . LYS A 1 105 ? -9.263 0.209 15.719 1.00 92.19 105 LYS A O 1
ATOM 886 N N . GLU A 1 106 ? -10.484 2.124 15.802 1.00 90.62 106 GLU A N 1
ATOM 887 C CA . GLU A 1 106 ? -9.425 3.089 16.191 1.00 90.62 106 GLU A CA 1
ATOM 888 C C . GLU A 1 106 ? -8.357 2.453 17.088 1.00 90.62 106 GLU A C 1
ATOM 890 O O . GLU A 1 106 ? -8.712 1.791 18.065 1.00 90.62 106 GLU A O 1
ATOM 895 N N . LEU A 1 107 ? -7.064 2.672 16.852 1.00 88.50 107 LEU A N 1
ATOM 896 C CA . LEU A 1 107 ? -6.040 2.246 17.810 1.00 88.50 107 LEU A CA 1
ATOM 897 C C . LEU A 1 107 ? -6.249 2.970 19.160 1.00 88.50 107 LEU A C 1
ATOM 899 O O . LEU A 1 107 ? -6.722 4.109 19.184 1.00 88.50 107 LEU A O 1
ATOM 903 N N . PRO A 1 108 ? -5.854 2.386 20.310 1.00 89.00 108 PRO A N 1
ATOM 904 C CA . PRO A 1 108 ? -5.982 3.054 21.613 1.00 89.00 108 PRO A CA 1
ATOM 905 C C . PRO A 1 108 ? -5.305 4.438 21.669 1.00 89.00 108 PRO A C 1
ATOM 907 O O . PRO A 1 108 ? -5.801 5.356 22.323 1.00 89.00 108 PRO A O 1
ATOM 910 N N . SER A 1 109 ? -4.205 4.620 20.931 1.00 86.62 109 SER A N 1
ATOM 911 C CA . SER A 1 109 ? -3.525 5.908 20.730 1.00 86.62 109 SER A CA 1
ATOM 912 C C . SER A 1 109 ? -4.320 6.914 19.889 1.00 86.62 109 SER A C 1
ATOM 914 O O . SER A 1 109 ? -4.190 8.117 20.093 1.00 86.62 109 SER A O 1
ATOM 916 N N . GLU A 1 110 ? -5.152 6.452 18.958 1.00 89.50 110 GLU A N 1
ATOM 917 C CA . GLU A 1 110 ? -5.996 7.306 18.115 1.00 89.50 110 GLU A CA 1
ATOM 918 C C . GLU A 1 110 ? -7.247 7.749 18.872 1.00 89.50 110 GLU A C 1
ATOM 920 O O . GLU A 1 110 ? -7.555 8.940 18.889 1.00 89.50 110 GLU A O 1
ATOM 925 N N . ALA A 1 111 ? -7.902 6.825 19.584 1.00 90.88 111 ALA A N 1
ATOM 926 C CA . ALA A 1 111 ? -9.042 7.123 20.451 1.00 90.88 111 ALA A CA 1
ATOM 927 C C . ALA A 1 111 ? -8.668 8.141 21.549 1.00 90.88 111 ALA A C 1
ATOM 929 O O . ALA A 1 111 ? -9.360 9.144 21.734 1.00 90.88 111 ALA A O 1
ATOM 930 N N . THR A 1 112 ? -7.521 7.961 22.216 1.00 89.81 112 THR A N 1
ATOM 931 C CA . THR A 1 112 ? -7.004 8.934 23.200 1.00 89.81 112 THR A CA 1
ATOM 932 C C . THR A 1 112 ? -6.600 10.266 22.555 1.00 89.81 112 THR A C 1
ATOM 934 O O . THR A 1 112 ? -6.919 11.327 23.096 1.00 89.81 112 THR A O 1
ATOM 937 N N . ALA A 1 113 ? -5.989 10.263 21.363 1.00 89.38 113 ALA A N 1
ATOM 938 C CA . ALA A 1 113 ? -5.694 11.493 20.620 1.00 89.38 113 ALA A CA 1
ATOM 939 C C . ALA A 1 113 ? -6.954 12.218 20.103 1.00 89.38 113 ALA A C 1
ATOM 941 O O . ALA A 1 113 ? -6.932 13.442 19.946 1.00 89.38 113 ALA A O 1
ATOM 942 N N . ARG A 1 114 ? -8.055 11.501 19.840 1.00 90.94 114 ARG A N 1
ATOM 943 C CA . ARG A 1 114 ? -9.382 12.066 19.539 1.00 90.94 114 ARG A CA 1
ATOM 944 C C . ARG A 1 114 ? -10.001 12.692 20.787 1.00 90.94 114 ARG A C 1
ATOM 946 O O . ARG A 1 114 ? -10.420 13.842 20.725 1.00 90.94 114 ARG A O 1
ATOM 953 N N . VAL A 1 115 ? -10.017 11.972 21.911 1.00 90.75 115 VAL A N 1
ATOM 954 C CA . VAL A 1 115 ? -10.496 12.475 23.213 1.00 90.75 115 VAL A CA 1
ATOM 955 C C . VAL A 1 115 ? -9.759 13.757 23.607 1.00 90.75 115 VAL A C 1
ATOM 957 O O . VAL A 1 115 ? -10.404 14.750 23.941 1.00 90.75 115 VAL A O 1
ATOM 960 N N . ARG A 1 116 ? -8.424 13.782 23.486 1.00 90.31 116 ARG A N 1
ATOM 961 C CA . ARG A 1 116 ? -7.620 14.981 23.763 1.00 90.31 116 ARG A CA 1
ATOM 962 C C . ARG A 1 116 ? -7.983 16.145 22.837 1.00 90.31 116 ARG A C 1
ATOM 964 O O . ARG A 1 116 ? -8.210 17.240 23.334 1.00 90.31 116 ARG A O 1
ATOM 971 N N . ARG A 1 117 ? -8.083 15.908 21.520 1.00 89.94 117 ARG A N 1
ATOM 972 C CA . ARG A 1 117 ? -8.441 16.951 20.537 1.00 89.94 117 ARG A CA 1
ATOM 973 C C . ARG A 1 117 ? -9.835 17.535 20.771 1.00 89.94 117 ARG A C 1
ATOM 975 O O . ARG A 1 117 ? -9.993 18.749 20.711 1.00 89.94 117 ARG A O 1
ATOM 982 N N . ALA A 1 118 ? -10.819 16.702 21.108 1.00 89.62 118 ALA A N 1
ATOM 983 C CA . ALA A 1 118 ? -12.158 17.174 21.452 1.00 89.62 118 ALA A CA 1
ATOM 984 C C . ALA A 1 118 ? -12.145 18.074 22.703 1.00 89.62 118 ALA A C 1
ATOM 986 O O . ALA A 1 118 ? -12.727 19.153 22.666 1.00 89.62 118 ALA A O 1
ATOM 987 N N . LYS A 1 119 ? -11.411 17.696 23.763 1.00 89.75 119 LYS A N 1
ATOM 988 C CA . LYS A 1 119 ? -11.275 18.530 24.974 1.00 89.75 119 LYS A CA 1
ATOM 989 C C . LYS A 1 119 ? -10.515 19.841 24.738 1.00 89.75 119 LYS A C 1
ATOM 991 O O . LYS A 1 119 ? -10.849 20.835 25.369 1.00 89.75 119 LYS A O 1
ATOM 996 N N . THR A 1 120 ? -9.539 19.878 23.824 1.00 90.50 120 THR A N 1
ATOM 997 C CA . THR A 1 120 ? -8.863 21.137 23.447 1.00 90.50 120 THR A CA 1
ATOM 998 C C . THR A 1 120 ? -9.713 22.049 22.561 1.00 90.50 120 THR A C 1
ATOM 1000 O O . THR A 1 120 ? -9.460 23.245 22.539 1.00 90.50 120 THR A O 1
ATOM 1003 N N . MET A 1 121 ? -10.701 21.512 21.834 1.00 88.56 121 MET A N 1
ATOM 1004 C CA . MET A 1 121 ? -11.647 22.326 21.055 1.00 88.56 121 MET A CA 1
ATOM 1005 C C . MET A 1 121 ? -12.826 22.817 21.906 1.00 88.56 121 MET A C 1
ATOM 1007 O O . MET A 1 121 ? -13.282 23.933 21.707 1.00 88.56 121 MET A O 1
ATOM 1011 N N . ASN A 1 122 ? -13.302 22.007 22.858 1.00 88.19 122 ASN A N 1
ATOM 1012 C CA . ASN A 1 122 ? -14.361 22.364 23.801 1.00 88.19 122 ASN A CA 1
ATOM 1013 C C . ASN A 1 122 ? -14.106 21.701 25.165 1.00 88.19 122 ASN A C 1
ATOM 1015 O O . ASN A 1 122 ? -14.355 20.506 25.339 1.00 88.19 122 ASN A O 1
ATOM 1019 N N . ALA A 1 123 ? -13.672 22.483 26.158 1.00 81.88 123 ALA A N 1
ATOM 1020 C CA . ALA A 1 123 ? -13.344 21.977 27.498 1.00 81.88 123 ALA A CA 1
ATOM 1021 C C . ALA A 1 123 ? -14.535 21.300 28.213 1.00 81.88 123 ALA A C 1
ATOM 1023 O O . ALA A 1 123 ? -14.345 20.340 28.959 1.00 81.88 123 ALA A O 1
ATOM 1024 N N . HIS A 1 124 ? -15.761 21.762 27.940 1.00 82.81 124 HIS A N 1
ATOM 1025 C CA . HIS A 1 124 ? -17.003 21.210 28.494 1.00 82.81 124 HIS A CA 1
ATOM 1026 C C . HIS A 1 124 ? -17.499 19.938 27.783 1.00 82.81 124 HIS A C 1
ATOM 1028 O O . HIS A 1 124 ? -18.397 19.264 28.288 1.00 82.81 124 HIS A O 1
ATOM 1034 N N . THR A 1 125 ? -16.942 19.568 26.624 1.00 81.25 125 THR A N 1
ATOM 1035 C CA . THR A 1 125 ? -17.323 18.317 25.959 1.00 81.25 125 THR A CA 1
ATOM 1036 C C . THR A 1 125 ? -16.762 17.121 26.729 1.00 81.25 125 THR A C 1
ATOM 1038 O O . THR A 1 125 ? -15.569 17.058 27.024 1.00 81.25 125 THR A O 1
ATOM 1041 N N . GLN A 1 126 ? -17.611 16.122 26.987 1.00 79.38 126 GLN A N 1
ATOM 1042 C CA . GLN A 1 126 ? -17.199 14.807 27.486 1.00 79.38 126 GLN A CA 1
ATOM 1043 C C . GLN A 1 126 ? -17.153 13.800 26.322 1.00 79.38 126 GLN A C 1
ATOM 1045 O O . GLN A 1 126 ? -18.124 13.083 26.078 1.00 79.38 126 GLN A O 1
ATOM 1050 N N . PRO A 1 127 ? -16.058 13.752 25.535 1.00 78.62 127 PRO A N 1
ATOM 1051 C CA . PRO A 1 127 ? -15.948 12.828 24.415 1.00 78.62 127 PRO A CA 1
ATOM 1052 C C . PRO A 1 127 ? -15.849 11.387 24.921 1.00 78.62 127 PRO A C 1
ATOM 1054 O O . PRO A 1 127 ? -14.994 11.071 25.749 1.00 78.62 127 PRO A O 1
ATOM 1057 N N . SER A 1 128 ? -16.671 10.494 24.367 1.00 81.81 128 SER A N 1
ATOM 1058 C CA . SER A 1 128 ? -16.602 9.068 24.696 1.00 81.81 128 SER A CA 1
ATOM 1059 C C . SER A 1 128 ? -15.206 8.490 24.424 1.00 81.81 128 SER A C 1
ATOM 1061 O O . SER A 1 128 ? -14.640 8.663 23.336 1.00 81.81 128 SER A O 1
ATOM 1063 N N . SER A 1 129 ? -14.675 7.782 25.424 1.00 79.12 129 SER A N 1
ATOM 1064 C CA . SER A 1 129 ? -13.392 7.069 25.366 1.00 79.12 129 SER A CA 1
ATOM 1065 C C . SER A 1 129 ? -13.466 5.781 24.532 1.00 79.12 129 SER A C 1
ATOM 1067 O O . SER A 1 129 ? -12.439 5.241 24.122 1.00 79.12 129 SER A O 1
ATOM 1069 N N . THR A 1 130 ? -14.676 5.292 24.233 1.00 88.81 130 THR A N 1
ATOM 1070 C CA . THR A 1 130 ? -14.892 4.079 23.436 1.00 88.81 130 THR A CA 1
ATOM 1071 C C . THR A 1 130 ? -14.233 4.206 22.061 1.00 88.81 130 THR A C 1
ATOM 1073 O O . THR A 1 130 ? -14.423 5.207 21.364 1.00 88.81 130 THR A O 1
ATOM 1076 N N . ARG A 1 131 ? -13.468 3.180 21.668 1.00 91.38 131 ARG A N 1
ATOM 1077 C CA . ARG A 1 131 ? -12.842 3.061 20.341 1.00 91.38 131 ARG A CA 1
ATOM 1078 C C . ARG A 1 131 ? -13.935 2.985 19.272 1.00 91.38 131 ARG A C 1
ATOM 1080 O O . ARG A 1 131 ? -14.738 2.052 19.292 1.00 91.38 131 ARG A O 1
ATOM 1087 N N . LYS A 1 132 ? -13.971 3.943 18.347 1.00 90.50 132 LYS A N 1
ATOM 1088 C CA . LYS A 1 132 ? -14.926 3.945 17.228 1.00 90.50 132 LYS A CA 1
ATOM 1089 C C . LYS A 1 132 ? -14.549 2.885 16.181 1.00 90.50 132 LYS A C 1
ATOM 1091 O O . LYS A 1 132 ? -13.360 2.581 16.048 1.00 90.50 132 LYS A O 1
ATOM 1096 N N . PRO A 1 133 ? -15.517 2.336 15.423 1.00 91.44 133 PRO A N 1
ATOM 1097 C CA . PRO A 1 133 ? -15.208 1.594 14.205 1.00 91.44 133 PRO A CA 1
ATOM 1098 C C . PRO A 1 133 ? -14.518 2.506 13.178 1.00 91.44 133 PRO A C 1
ATOM 1100 O O . PRO A 1 133 ? -14.791 3.706 13.129 1.00 91.44 133 PRO A O 1
ATOM 1103 N N . ILE A 1 134 ? -13.637 1.929 12.361 1.00 91.12 134 ILE A N 1
ATOM 1104 C CA . ILE A 1 134 ? -13.004 2.585 11.208 1.00 91.12 134 ILE A CA 1
ATOM 1105 C C . ILE A 1 134 ? -13.229 1.716 9.966 1.00 91.12 134 ILE A C 1
ATOM 1107 O O . ILE A 1 134 ? -13.115 0.492 10.030 1.00 91.12 134 ILE A O 1
ATOM 1111 N N . ALA A 1 135 ? -13.515 2.363 8.836 1.00 91.38 135 ALA A N 1
ATOM 1112 C CA . ALA A 1 135 ? -13.513 1.750 7.511 1.00 91.38 135 ALA A CA 1
ATOM 1113 C C . ALA A 1 135 ? -12.222 2.110 6.754 1.00 91.38 135 ALA A C 1
ATOM 1115 O O . ALA A 1 135 ? -11.672 3.200 6.930 1.00 91.38 135 ALA A O 1
ATOM 1116 N N . PHE A 1 136 ? -11.746 1.208 5.895 1.00 92.56 136 PHE A N 1
ATOM 1117 C CA . PHE A 1 136 ? -10.562 1.438 5.067 1.00 92.56 136 PHE A CA 1
ATOM 1118 C C . PHE A 1 136 ? -10.860 2.461 3.959 1.00 92.56 136 PHE A C 1
ATOM 1120 O O . PHE A 1 136 ? -11.588 2.173 3.014 1.00 92.56 136 PHE A O 1
ATOM 1127 N N . ASN A 1 137 ? -10.288 3.663 4.071 1.00 92.38 137 ASN A N 1
ATOM 1128 C CA . ASN A 1 137 ? -10.574 4.800 3.186 1.00 92.38 137 ASN A CA 1
ATOM 1129 C C . ASN A 1 137 ? -9.359 5.314 2.389 1.00 92.38 137 ASN A C 1
ATOM 1131 O O . ASN A 1 137 ? -9.479 6.316 1.687 1.00 92.38 137 ASN A O 1
ATOM 1135 N N . VAL A 1 138 ? -8.199 4.648 2.483 1.00 90.94 138 VAL A N 1
ATOM 1136 C CA . VAL A 1 138 ? -6.928 5.099 1.874 1.00 90.94 138 VAL A CA 1
ATOM 1137 C C . VAL A 1 138 ? -7.070 5.336 0.367 1.00 90.94 138 VAL A C 1
ATOM 1139 O O . VAL A 1 138 ? -6.544 6.321 -0.151 1.00 90.94 138 VAL A O 1
ATOM 1142 N N . HIS A 1 139 ? -7.848 4.484 -0.304 1.00 91.50 139 HIS A N 1
ATOM 1143 C CA . HIS A 1 139 ? -8.088 4.522 -1.746 1.00 91.50 139 HIS A CA 1
ATOM 1144 C C . HIS A 1 139 ? -8.865 5.757 -2.246 1.00 91.50 139 HIS A C 1
ATOM 1146 O O . HIS A 1 139 ? -8.902 5.978 -3.451 1.00 91.50 139 HIS A O 1
ATOM 1152 N N . ASN A 1 140 ? -9.446 6.560 -1.343 1.00 93.19 140 ASN A N 1
ATOM 1153 C CA . ASN A 1 140 ? -10.146 7.819 -1.648 1.00 93.19 140 ASN A CA 1
ATOM 1154 C C . ASN A 1 140 ? -9.333 9.064 -1.240 1.00 93.19 140 ASN A C 1
ATOM 1156 O O . ASN A 1 140 ? -9.876 10.163 -1.129 1.00 93.19 140 ASN A O 1
ATOM 1160 N N . THR A 1 141 ? -8.046 8.908 -0.915 1.00 95.19 141 THR A N 1
ATOM 1161 C CA . THR A 1 141 ? -7.193 10.034 -0.511 1.00 95.19 141 THR A CA 1
ATOM 1162 C C . THR A 1 141 ? -6.435 10.601 -1.707 1.00 95.19 141 THR A C 1
ATOM 1164 O O . THR A 1 141 ? -5.900 9.852 -2.519 1.00 95.19 141 THR A O 1
ATOM 1167 N N . TYR A 1 142 ? -6.300 11.930 -1.782 1.00 95.19 142 TYR A N 1
ATOM 1168 C CA . TYR A 1 142 ? -5.492 12.599 -2.817 1.00 95.19 142 TYR A CA 1
ATOM 1169 C C . TYR A 1 142 ? -4.091 11.976 -2.960 1.00 95.19 142 TYR A C 1
ATOM 1171 O O . TYR A 1 142 ? -3.658 11.684 -4.067 1.00 95.19 142 TYR A O 1
ATOM 1179 N N . LYS A 1 143 ? -3.437 11.672 -1.828 1.00 91.62 143 LYS A N 1
ATOM 1180 C CA . LYS A 1 143 ? -2.105 11.041 -1.766 1.00 91.62 143 LYS A CA 1
ATOM 1181 C C . LYS A 1 143 ? -2.026 9.656 -2.414 1.00 91.62 143 LYS A C 1
ATOM 1183 O O . LYS A 1 143 ? -0.930 9.193 -2.702 1.00 91.62 143 LYS A O 1
ATOM 1188 N N . PHE A 1 144 ? -3.159 8.975 -2.563 1.00 93.75 144 PHE A N 1
ATOM 1189 C CA . PHE A 1 144 ? -3.248 7.690 -3.240 1.00 93.75 144 PHE A CA 1
ATOM 1190 C C . PHE A 1 144 ? -3.456 7.866 -4.746 1.00 93.75 144 PHE A C 1
ATOM 1192 O O . PHE A 1 144 ? -2.814 7.179 -5.536 1.00 93.75 144 PHE A O 1
ATOM 1199 N N . HIS A 1 145 ? -4.294 8.822 -5.154 1.00 93.88 145 HIS A N 1
ATOM 1200 C CA . HIS A 1 145 ? -4.486 9.168 -6.566 1.00 93.88 145 HIS A CA 1
ATOM 1201 C C . HIS A 1 145 ? -3.224 9.779 -7.192 1.00 93.88 145 HIS A C 1
ATOM 1203 O O . HIS A 1 145 ? -2.896 9.453 -8.326 1.00 93.88 145 HIS A O 1
ATOM 1209 N N . SER A 1 146 ? -2.444 10.548 -6.425 1.00 94.31 146 SER A N 1
ATOM 1210 C CA . SER A 1 146 ? -1.158 11.093 -6.879 1.00 94.31 146 SER A CA 1
ATOM 1211 C C . SER A 1 146 ? -0.053 10.044 -7.071 1.00 94.31 146 SER A C 1
ATOM 1213 O O . SER A 1 146 ? 1.046 10.399 -7.477 1.00 94.31 146 SER A O 1
ATOM 1215 N N . LEU A 1 147 ? -0.297 8.761 -6.762 1.00 92.88 147 LEU A N 1
ATOM 1216 C CA . LEU A 1 147 ? 0.620 7.669 -7.127 1.00 92.88 147 LEU A CA 1
ATOM 1217 C C . LEU A 1 147 ? 0.571 7.369 -8.637 1.00 92.88 147 LEU A C 1
ATOM 1219 O O . LEU A 1 147 ? 1.550 6.873 -9.187 1.00 92.88 147 LEU A O 1
ATOM 1223 N N . GLY A 1 148 ? -0.535 7.715 -9.309 1.00 94.31 148 GLY A N 1
ATOM 1224 C CA . GLY A 1 148 ? -0.700 7.610 -10.761 1.00 94.31 148 GLY A CA 1
ATOM 1225 C C . GLY A 1 148 ? 0.304 8.459 -11.536 1.00 94.31 148 GLY A C 1
ATOM 1226 O O . GLY A 1 148 ? 0.783 8.039 -12.584 1.00 94.31 148 GLY A O 1
ATOM 1227 N N . ASP A 1 149 ? 0.672 9.610 -10.973 1.00 94.00 149 ASP A N 1
ATOM 1228 C CA . ASP A 1 149 ? 1.526 10.613 -11.610 1.00 94.00 149 ASP A CA 1
ATOM 1229 C C . ASP A 1 149 ? 3.034 10.310 -11.478 1.00 94.00 149 ASP A C 1
ATOM 1231 O O . ASP A 1 149 ? 3.860 11.046 -12.015 1.00 94.00 149 ASP A O 1
ATOM 1235 N N . TYR A 1 150 ? 3.429 9.248 -10.759 1.00 92.75 150 TYR A N 1
ATOM 1236 C CA . TYR A 1 150 ? 4.843 8.943 -10.485 1.00 92.75 150 TYR A CA 1
ATOM 1237 C C . TYR A 1 150 ? 5.675 8.596 -11.733 1.00 92.75 150 TYR A C 1
ATOM 1239 O O . TYR A 1 150 ? 6.755 9.174 -11.868 1.00 92.75 150 TYR A O 1
ATOM 1247 N N . PRO A 1 151 ? 5.235 7.709 -12.655 1.00 93.81 151 PRO A N 1
ATOM 1248 C CA . PRO A 1 151 ? 5.990 7.433 -13.880 1.00 93.81 151 PRO A CA 1
ATOM 1249 C C . PRO A 1 151 ? 6.158 8.707 -14.716 1.00 93.81 151 PRO A C 1
ATOM 1251 O O . PRO A 1 151 ? 7.255 9.035 -15.152 1.00 93.81 151 PRO A O 1
ATOM 1254 N N . ASP A 1 152 ? 5.073 9.471 -14.836 1.00 93.81 152 ASP A N 1
ATOM 1255 C CA . ASP A 1 152 ? 4.990 10.757 -15.523 1.00 93.81 152 ASP A CA 1
ATOM 1256 C C . ASP A 1 152 ? 5.929 11.831 -14.951 1.00 93.81 152 ASP A C 1
ATOM 1258 O O . ASP A 1 152 ? 6.544 12.600 -15.691 1.00 93.81 152 ASP A O 1
ATOM 1262 N N . TYR A 1 153 ? 6.049 11.898 -13.626 1.00 92.88 153 TYR A N 1
ATOM 1263 C CA . TYR A 1 153 ? 6.985 12.790 -12.949 1.00 92.88 153 TYR A CA 1
ATOM 1264 C C . TYR A 1 153 ? 8.443 12.374 -13.194 1.00 92.88 153 TYR A C 1
ATOM 1266 O O . TYR A 1 153 ? 9.271 13.218 -13.533 1.00 92.88 153 TYR A O 1
ATOM 1274 N N . ILE A 1 154 ? 8.753 11.080 -13.070 1.00 92.44 154 ILE A N 1
ATOM 1275 C CA . ILE A 1 154 ? 10.111 10.552 -13.269 1.00 92.44 154 ILE A CA 1
ATOM 1276 C C . ILE A 1 154 ? 10.569 10.731 -14.722 1.00 92.44 154 ILE A C 1
ATOM 1278 O O . ILE A 1 154 ? 11.715 11.106 -14.950 1.00 92.44 154 ILE A O 1
ATOM 1282 N N . GLU A 1 155 ? 9.681 10.536 -15.695 1.00 93.19 155 GLU A N 1
ATOM 1283 C CA . GLU A 1 155 ? 9.962 10.749 -17.120 1.00 93.19 155 GLU A CA 1
ATOM 1284 C C . GLU A 1 155 ? 10.332 12.211 -17.431 1.00 93.19 155 GLU A C 1
ATOM 1286 O O . GLU A 1 155 ? 11.264 12.471 -18.188 1.00 93.19 155 GLU A O 1
ATOM 1291 N N . ARG A 1 156 ? 9.646 13.180 -16.804 1.00 92.44 156 ARG A N 1
ATOM 1292 C CA . ARG A 1 156 ? 9.867 14.620 -17.043 1.00 92.44 156 ARG A CA 1
ATOM 1293 C C . ARG A 1 156 ? 10.956 15.261 -16.186 1.00 92.44 156 ARG A C 1
ATOM 1295 O O . ARG A 1 156 ? 11.454 16.323 -16.552 1.00 92.44 156 ARG A O 1
ATOM 1302 N N . SER A 1 157 ? 11.259 14.709 -15.014 1.00 88.62 157 SER A N 1
ATOM 1303 C CA . SER A 1 157 ? 12.123 15.365 -14.015 1.00 88.62 157 SER A CA 1
ATOM 1304 C C . SER A 1 157 ? 13.272 14.488 -13.506 1.00 88.62 157 SER A C 1
ATOM 1306 O O . SER A 1 157 ? 14.191 14.997 -12.872 1.00 88.62 157 SER A O 1
ATOM 1308 N N . GLY A 1 158 ? 13.268 13.195 -13.826 1.00 86.56 158 GLY A N 1
ATOM 1309 C CA . GLY A 1 158 ? 14.264 12.220 -13.390 1.00 86.56 158 GLY A CA 1
ATOM 1310 C C . GLY A 1 158 ? 13.925 11.530 -12.057 1.00 86.56 158 GLY A C 1
ATOM 1311 O O . GLY A 1 158 ? 12.976 11.914 -11.363 1.00 86.56 158 GLY A O 1
ATOM 1312 N N . PRO A 1 159 ? 14.692 10.488 -11.677 1.00 84.69 159 PRO A N 1
ATOM 1313 C CA . PRO A 1 159 ? 14.468 9.733 -10.446 1.00 84.69 159 PRO A CA 1
ATOM 1314 C C . PRO A 1 159 ? 14.661 10.586 -9.188 1.00 84.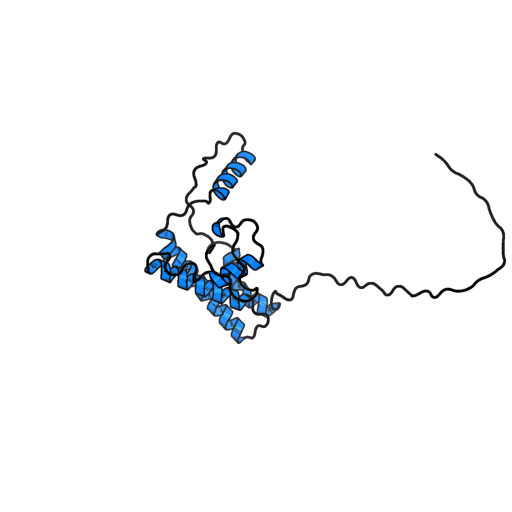69 159 PRO A C 1
ATOM 1316 O O . PRO A 1 159 ? 15.607 11.369 -9.075 1.00 84.69 159 PRO A O 1
ATOM 1319 N N . ALA A 1 160 ? 13.790 10.378 -8.199 1.00 68.38 160 ALA A N 1
ATOM 1320 C CA . ALA A 1 160 ? 13.711 11.211 -7.000 1.00 68.38 160 ALA A CA 1
ATOM 1321 C C . ALA A 1 160 ? 14.900 11.086 -6.020 1.00 68.38 160 ALA A C 1
ATOM 1323 O O . ALA A 1 160 ? 14.915 11.784 -5.007 1.00 68.38 160 ALA A O 1
ATOM 1324 N N . ASP A 1 161 ? 15.891 10.225 -6.282 1.00 65.12 161 ASP A N 1
ATOM 1325 C CA . ASP A 1 161 ? 17.046 10.026 -5.396 1.00 65.12 161 ASP A CA 1
ATOM 1326 C C . ASP A 1 161 ? 18.214 11.004 -5.631 1.00 65.12 161 ASP A C 1
ATOM 1328 O O . ASP A 1 161 ? 19.131 11.048 -4.812 1.00 65.12 161 ASP A O 1
ATOM 1332 N N . ASN A 1 162 ? 18.158 11.828 -6.687 1.00 56.03 162 ASN A N 1
ATOM 1333 C CA . ASN A 1 162 ? 19.239 12.752 -7.070 1.00 56.03 162 ASN A CA 1
ATOM 1334 C C . ASN A 1 162 ? 19.037 14.211 -6.608 1.00 56.03 162 ASN A C 1
ATOM 1336 O O . ASN A 1 162 ? 19.921 15.048 -6.804 1.00 56.03 162 ASN A O 1
ATOM 1340 N N . TYR A 1 163 ? 17.908 14.546 -5.973 1.00 57.78 163 TYR A N 1
ATOM 1341 C CA . TYR A 1 163 ? 17.630 15.913 -5.517 1.00 57.78 163 TYR A CA 1
ATOM 1342 C C . TYR A 1 163 ? 18.353 16.258 -4.209 1.00 57.78 163 TYR A C 1
ATOM 1344 O O . TYR A 1 163 ? 17.821 16.063 -3.115 1.00 57.78 163 TYR A O 1
ATOM 1352 N N . ASN A 1 164 ? 19.546 16.847 -4.316 1.00 53.19 164 ASN A N 1
ATOM 1353 C CA . ASN A 1 164 ? 20.182 17.543 -3.198 1.00 53.19 164 ASN A CA 1
ATOM 1354 C C . ASN A 1 164 ? 19.846 19.046 -3.241 1.00 53.19 164 ASN A C 1
ATOM 1356 O O . ASN A 1 164 ? 20.217 19.739 -4.184 1.00 53.1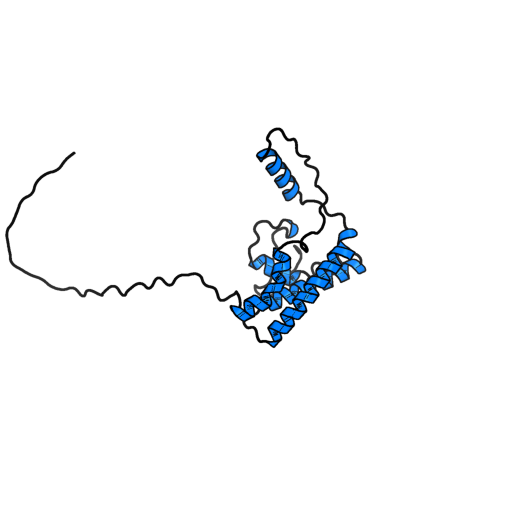9 164 ASN A O 1
ATOM 1360 N N . THR A 1 165 ? 19.177 19.567 -2.209 1.00 53.00 165 THR A N 1
ATOM 1361 C CA . THR A 1 165 ? 18.858 21.004 -2.064 1.00 53.00 165 THR A CA 1
ATOM 1362 C C . THR A 1 165 ? 19.968 21.812 -1.383 1.00 53.00 165 THR A C 1
ATOM 1364 O O . THR A 1 165 ? 19.796 22.999 -1.103 1.00 53.00 165 THR A O 1
ATOM 1367 N N . GLN A 1 166 ? 21.116 21.189 -1.105 1.00 54.94 166 GLN A N 1
ATOM 1368 C CA . GLN A 1 166 ? 22.294 21.839 -0.546 1.00 54.94 166 GLN A CA 1
ATOM 1369 C C . GLN A 1 166 ? 22.893 22.826 -1.556 1.00 54.94 166 GLN A C 1
ATOM 1371 O O . GLN A 1 166 ? 23.699 22.462 -2.411 1.00 54.94 166 GLN A O 1
ATOM 1376 N N . VAL A 1 167 ? 22.488 24.092 -1.437 1.00 52.56 167 VAL A N 1
ATOM 1377 C CA . VAL A 1 167 ? 23.034 25.206 -2.217 1.00 52.56 167 VAL A CA 1
ATOM 1378 C C . VAL A 1 167 ? 24.553 25.216 -2.061 1.00 52.56 167 VAL A C 1
ATOM 1380 O O . VAL A 1 167 ? 25.067 25.382 -0.953 1.00 52.56 167 VAL A O 1
ATOM 1383 N N . VAL A 1 168 ? 25.275 25.055 -3.172 1.00 57.62 168 VAL A N 1
ATOM 1384 C CA . VAL A 1 168 ? 26.724 25.263 -3.199 1.00 57.62 168 VAL A CA 1
ATOM 1385 C C . VAL A 1 168 ? 26.962 26.757 -3.030 1.00 57.62 168 VAL A C 1
ATOM 1387 O O . VAL A 1 168 ? 26.932 27.524 -3.989 1.00 57.62 168 VAL A O 1
ATOM 1390 N N . SER A 1 169 ? 27.180 27.181 -1.786 1.00 54.28 169 SER A N 1
ATOM 1391 C CA . SER A 1 169 ? 27.718 28.500 -1.488 1.00 54.28 169 SER A CA 1
ATOM 1392 C C . SER A 1 169 ? 29.122 28.568 -2.082 1.00 54.28 169 SER A C 1
ATOM 1394 O O . SER A 1 169 ? 30.076 28.049 -1.496 1.00 54.28 169 SER A O 1
ATOM 1396 N N . THR A 1 170 ? 29.246 29.169 -3.264 1.00 47.38 170 THR A N 1
ATOM 1397 C CA . THR A 1 170 ? 30.530 29.421 -3.915 1.00 47.38 170 THR A CA 1
ATOM 1398 C C . THR A 1 170 ? 31.323 30.402 -3.062 1.00 47.38 170 THR A C 1
ATOM 1400 O O . THR A 1 170 ? 31.173 31.617 -3.195 1.00 47.38 170 THR A O 1
ATOM 1403 N N . VAL A 1 171 ? 32.143 29.871 -2.155 1.00 53.16 171 VAL A N 1
ATOM 1404 C CA . VAL A 1 171 ? 33.136 30.652 -1.420 1.00 53.16 171 VAL A CA 1
ATOM 1405 C C . VAL A 1 171 ? 34.102 31.204 -2.460 1.00 53.16 171 VAL A C 1
ATOM 1407 O O . VAL A 1 171 ? 34.883 30.459 -3.053 1.00 53.16 171 VAL A O 1
ATOM 1410 N N . SER A 1 172 ? 33.999 32.504 -2.730 1.00 43.28 172 SER A N 1
ATOM 1411 C CA . SER A 1 172 ? 34.952 33.212 -3.573 1.00 43.28 172 SER A CA 1
ATOM 1412 C C . SER A 1 172 ? 36.357 33.047 -2.979 1.00 43.28 172 SER A C 1
ATOM 1414 O O . SER A 1 172 ? 36.508 33.090 -1.755 1.00 43.28 172 SER A O 1
ATOM 1416 N N . PRO A 1 173 ? 37.394 32.814 -3.803 1.00 39.78 173 PRO A N 1
ATOM 1417 C CA . PRO A 1 173 ? 38.724 32.514 -3.291 1.00 39.78 173 PRO A CA 1
ATOM 1418 C C . PRO A 1 173 ? 39.314 33.748 -2.603 1.00 39.78 173 PRO A C 1
ATOM 1420 O O . PRO A 1 173 ? 39.787 34.673 -3.264 1.00 39.78 173 PRO A O 1
ATOM 1423 N N . THR A 1 174 ? 39.290 33.759 -1.269 1.00 36.56 174 THR A N 1
ATOM 1424 C CA . THR A 1 174 ? 39.945 34.791 -0.460 1.00 36.56 174 THR A CA 1
ATOM 1425 C C . THR A 1 174 ? 41.424 34.844 -0.827 1.00 36.56 174 THR A C 1
ATOM 1427 O O . THR A 1 174 ? 42.143 33.853 -0.699 1.00 36.56 174 THR A O 1
ATOM 1430 N N . SER A 1 175 ? 41.877 36.004 -1.299 1.00 34.16 175 SER A N 1
ATOM 1431 C CA . SER A 1 175 ? 43.248 36.225 -1.756 1.00 34.16 175 SER A CA 1
ATOM 1432 C C . SER A 1 175 ? 44.268 35.891 -0.665 1.00 34.16 175 SER A C 1
ATOM 1434 O O . SER A 1 175 ? 44.246 36.500 0.406 1.00 34.16 175 SER A O 1
ATOM 1436 N N . ILE A 1 176 ? 45.191 34.969 -0.952 1.00 34.25 176 ILE A N 1
ATOM 1437 C CA . ILE A 1 176 ? 46.292 34.619 -0.047 1.00 34.25 176 ILE A CA 1
ATOM 1438 C C . ILE A 1 176 ? 47.288 35.785 -0.018 1.00 34.25 176 ILE A C 1
ATOM 1440 O O . ILE A 1 176 ? 48.118 35.938 -0.912 1.00 34.25 176 ILE A O 1
ATOM 1444 N N . SER A 1 177 ? 47.199 36.621 1.015 1.00 31.09 177 SER A N 1
ATOM 1445 C CA . SER A 1 177 ? 48.154 37.698 1.276 1.00 31.09 177 SER A CA 1
ATOM 1446 C C . SER A 1 177 ? 49.442 37.132 1.882 1.00 31.09 177 SER A C 1
ATOM 1448 O O . SER A 1 177 ? 49.453 36.716 3.042 1.00 31.09 177 SER A O 1
ATOM 1450 N N . ILE A 1 178 ? 50.530 37.128 1.111 1.00 33.59 178 ILE A N 1
ATOM 1451 C CA . ILE A 1 178 ? 51.873 36.799 1.608 1.00 33.59 178 ILE A CA 1
ATOM 1452 C C . ILE A 1 178 ? 52.474 38.053 2.261 1.00 33.59 178 ILE A C 1
ATOM 1454 O O . ILE A 1 178 ? 52.507 39.118 1.648 1.00 33.59 178 ILE A O 1
ATOM 1458 N N . THR A 1 179 ? 52.958 37.924 3.498 1.00 33.66 179 THR A N 1
ATOM 1459 C CA . THR A 1 179 ? 53.455 39.040 4.323 1.00 33.66 179 THR A CA 1
ATOM 1460 C C . THR A 1 179 ? 54.963 38.943 4.546 1.00 33.66 179 THR A C 1
ATOM 1462 O O . THR A 1 179 ? 55.423 37.881 4.959 1.00 33.66 179 THR A O 1
ATOM 1465 N N . THR A 1 180 ? 55.701 40.049 4.351 1.00 27.86 180 THR A N 1
ATOM 1466 C CA . THR A 1 180 ? 56.934 40.522 5.059 1.00 27.86 180 THR A CA 1
ATOM 1467 C C . THR A 1 180 ? 57.820 41.380 4.130 1.00 27.86 180 THR A C 1
ATOM 1469 O O . THR A 1 180 ? 57.790 41.153 2.922 1.00 27.86 180 THR A O 1
ATOM 1472 N N . PRO A 1 181 ? 58.686 42.288 4.641 1.00 36.22 181 PRO A N 1
ATOM 1473 C CA . PRO A 1 181 ? 58.650 43.025 5.915 1.00 36.22 181 PRO A CA 1
ATOM 1474 C C . PRO A 1 181 ? 58.795 44.573 5.762 1.00 36.22 181 PRO A C 1
ATOM 1476 O O . PRO A 1 181 ? 59.021 45.098 4.677 1.00 36.22 181 PRO A O 1
ATOM 1479 N N . SER A 1 182 ? 58.648 45.296 6.881 1.00 29.17 182 SER A N 1
ATOM 1480 C CA . SER A 1 182 ? 58.752 46.770 7.076 1.00 29.17 182 SER A CA 1
ATOM 1481 C C . SER A 1 182 ? 60.222 47.279 7.134 1.00 29.17 182 SER A C 1
ATOM 1483 O O . SER A 1 182 ? 61.107 46.441 6.953 1.00 29.17 182 SER A O 1
ATOM 1485 N N . PRO A 1 183 ? 60.568 48.551 7.503 1.00 41.38 183 PRO A N 1
ATOM 1486 C CA . PRO A 1 183 ? 59.811 49.801 7.806 1.00 41.38 183 PRO A CA 1
ATOM 1487 C C . PRO A 1 183 ? 60.352 50.986 6.922 1.00 41.38 183 PRO A C 1
ATOM 1489 O O . PRO A 1 183 ? 60.707 50.673 5.787 1.00 41.38 183 PRO A O 1
ATOM 1492 N N . PRO A 1 184 ? 60.540 52.283 7.322 1.00 44.00 184 PRO A N 1
ATOM 1493 C CA . PRO A 1 184 ? 60.006 53.156 8.402 1.00 44.00 184 PRO A CA 1
ATOM 1494 C C . PRO A 1 184 ? 59.533 54.578 7.922 1.00 44.00 184 PRO A C 1
ATOM 1496 O O . PRO A 1 184 ? 59.482 54.831 6.730 1.00 44.00 184 PRO A O 1
ATOM 1499 N N . PHE A 1 185 ? 59.295 55.517 8.870 1.00 26.56 185 PHE A N 1
ATOM 1500 C CA . PHE A 1 185 ? 59.335 57.010 8.755 1.00 26.56 185 PHE A CA 1
ATOM 1501 C C . PHE A 1 185 ? 58.366 57.706 7.751 1.00 26.56 185 PHE A C 1
ATOM 1503 O O . PHE A 1 185 ? 58.476 57.508 6.551 1.00 26.56 185 PHE A O 1
ATOM 1510 N N . LEU A 1 186 ? 57.452 58.631 8.107 1.00 29.06 186 LEU A N 1
ATOM 1511 C CA . LEU A 1 186 ? 57.012 59.307 9.361 1.00 29.06 186 LEU A CA 1
ATOM 1512 C C . LEU A 1 186 ? 55.446 59.476 9.290 1.00 29.06 186 LEU A C 1
ATOM 1514 O O . LEU A 1 186 ? 54.834 58.679 8.592 1.00 29.06 186 LEU A O 1
ATOM 1518 N N . LEU A 1 187 ? 54.665 60.379 9.925 1.00 28.95 187 LEU A N 1
ATOM 1519 C CA . LEU A 1 187 ? 54.857 61.581 10.768 1.00 28.95 187 LEU A CA 1
ATOM 1520 C C . LEU A 1 187 ? 53.593 61.866 11.644 1.00 28.95 187 LEU A C 1
ATOM 1522 O O . LEU A 1 187 ? 52.617 61.126 11.609 1.00 28.95 187 LEU A O 1
ATOM 1526 N N . ARG A 1 188 ? 53.637 62.957 12.426 1.00 28.02 188 ARG A N 1
ATOM 1527 C CA . ARG A 1 188 ? 52.537 63.683 13.117 1.00 28.02 188 ARG A CA 1
ATOM 1528 C C . ARG A 1 188 ? 51.339 63.972 12.185 1.00 28.02 188 ARG A C 1
ATOM 1530 O O . ARG A 1 188 ? 51.560 64.187 11.000 1.00 28.02 188 ARG A O 1
ATOM 1537 N N . GLU A 1 189 ? 50.088 64.107 12.638 1.00 27.84 189 GLU A N 1
ATOM 1538 C CA . GLU A 1 189 ? 49.472 64.151 13.992 1.00 27.84 189 GLU A CA 1
ATOM 1539 C C . GLU A 1 189 ? 47.998 63.622 13.878 1.00 27.84 189 GLU A C 1
ATOM 1541 O O . GLU A 1 189 ? 47.704 62.985 12.873 1.00 27.84 189 GLU A O 1
ATOM 1546 N N . ARG A 1 190 ? 47.002 63.754 14.779 1.00 29.77 190 ARG A N 1
ATOM 1547 C CA . ARG A 1 190 ? 46.706 64.651 15.924 1.00 29.77 190 ARG A CA 1
ATOM 1548 C C . ARG A 1 190 ? 45.813 63.941 16.979 1.00 29.77 190 ARG A C 1
ATOM 1550 O O . ARG A 1 190 ? 45.402 62.803 16.788 1.00 29.77 190 ARG A O 1
ATOM 1557 N N . SER A 1 191 ? 45.532 64.643 18.081 1.00 31.09 191 SER A N 1
ATOM 1558 C CA . SER A 1 191 ? 44.432 64.493 19.060 1.00 31.09 191 SER A CA 1
ATOM 1559 C C . SER A 1 191 ? 43.114 63.934 18.474 1.00 31.09 191 SER A C 1
ATOM 1561 O O . SER A 1 191 ? 42.801 64.232 17.325 1.00 31.09 191 SER A O 1
ATOM 1563 N N . SER A 1 192 ? 42.293 63.111 19.149 1.00 30.59 192 SER A N 1
ATOM 1564 C CA . SER A 1 192 ? 41.767 63.184 20.539 1.00 30.59 192 SER A CA 1
ATOM 1565 C C . SER A 1 192 ? 40.909 64.452 20.782 1.00 30.59 192 SER A C 1
ATOM 1567 O O . SER A 1 192 ? 41.200 65.497 20.212 1.00 30.59 192 SER A O 1
ATOM 1569 N N . VAL A 1 193 ? 39.797 64.468 21.532 1.00 32.50 193 VAL A N 1
ATOM 1570 C CA . VAL A 1 193 ? 39.218 63.584 22.574 1.00 32.50 193 VAL A CA 1
ATOM 1571 C C . VAL A 1 193 ? 37.671 63.589 22.432 1.00 32.50 193 VAL A C 1
ATOM 1573 O O . VAL A 1 193 ? 37.142 64.494 21.793 1.00 32.50 193 VAL A O 1
ATOM 1576 N N . ILE A 1 194 ? 36.948 62.633 23.040 1.00 33.22 194 ILE A N 1
ATOM 1577 C CA . ILE A 1 194 ? 35.831 62.822 24.014 1.00 33.22 194 ILE A CA 1
ATOM 1578 C C . ILE A 1 194 ? 35.178 61.460 24.316 1.00 33.22 194 ILE A C 1
ATOM 1580 O O . ILE A 1 194 ? 35.073 60.604 23.441 1.00 33.22 194 ILE A O 1
ATOM 1584 N N . SER A 1 195 ? 34.792 61.245 25.576 1.00 30.61 195 SER A N 1
ATOM 1585 C CA . SER A 1 195 ? 34.189 60.008 26.082 1.00 30.61 195 SER A CA 1
ATOM 1586 C C . SER A 1 195 ? 33.036 60.294 27.051 1.00 30.61 195 SER A C 1
ATOM 1588 O O . SER A 1 195 ? 32.891 61.421 27.525 1.00 30.61 195 SER A O 1
ATOM 1590 N N . ASN A 1 196 ? 32.311 59.228 27.409 1.00 30.42 196 ASN A N 1
ATOM 1591 C CA . ASN A 1 196 ? 31.270 59.155 28.443 1.00 30.42 196 ASN A CA 1
ATOM 1592 C C . ASN A 1 196 ? 29.942 59.854 28.053 1.00 30.42 196 ASN A C 1
ATOM 1594 O O . ASN A 1 196 ? 29.931 60.806 27.280 1.00 30.42 196 ASN A O 1
ATOM 1598 N N . SER A 1 197 ? 28.780 59.419 28.555 1.00 36.06 197 SER A N 1
ATOM 1599 C CA . SER A 1 197 ? 28.517 58.370 29.571 1.00 36.06 197 SER A CA 1
ATOM 1600 C C . SER A 1 197 ? 27.527 57.321 29.069 1.00 36.06 197 SER A C 1
ATOM 1602 O O . SER A 1 197 ? 26.710 57.681 28.197 1.00 36.06 197 SER A O 1
#

Sequence (197 aa):
MRRMPTFGRDRIRRFWHDVSSRKRLAARDYEAFLITIMPAYEGLLDLPDDQTVADLLFELANWHALAKLRLHTEVTLDIFRITTKHMYEAIRTFAQQTCPRYQTKELPSEATARVRRAKTMNAHTQPSSTRKPIAFNVHNTYKFHSLGDYPDYIERSGPADNYNTQVVSTVSPTSISITTPSPPFLLRERSSVISNS

Radius of gyration: 30.11 Å; chains: 1; bounding box: 77×83×51 Å

pLDDT: mean 78.9, std 20.7, range [26.56, 97.31]